Protein AF-0000000087671894 (afdb_homodimer)

Solvent-accessible surface area (backbone atoms only — not comparable to full-atom values): 13373 Å² total; per-residue (Å²): 136,82,75,73,74,71,70,72,69,71,70,68,69,69,67,66,68,70,40,66,20,71,37,68,53,55,49,56,81,51,83,63,72,49,58,41,72,70,23,47,75,40,65,68,26,35,51,49,35,19,66,73,65,42,44,40,80,43,76,37,67,32,88,88,48,71,60,33,70,41,60,44,65,32,40,66,52,55,86,77,34,42,80,74,34,43,63,40,73,40,77,40,81,97,43,84,99,26,68,44,38,24,50,19,41,88,86,68,49,49,84,117,138,87,74,76,82,77,72,74,73,74,74,72,71,71,70,71,69,72,45,70,20,77,32,74,58,58,58,35,68,51,84,64,76,41,61,39,72,71,23,47,74,40,63,68,26,35,51,47,35,18,68,73,65,42,42,40,78,44,76,39,66,31,87,90,46,70,60,32,70,43,58,46,64,31,41,65,53,55,87,76,35,41,79,74,33,44,66,40,73,38,77,41,84,96,42,84,97,26,69,44,37,22,49,19,41,90,86,69,47,49,85,114

Sequence (224 aa):
MNTMKREAGSILSKVVSTACFNTAVILSISGVFTSAALAAETCEGLQSAVKANGKYVYHYKDPKRPNFDLYKEYVKFENQCNTGNQLTPKLVPGLENCYMPTCVDGEGRDQSMNTMKREAGSILSKVVSTACFNTAVILSISGVFTSAALAAETCEGLQSAVKANGKYVYHYKDPKRPNFDLYKEYVKFENQCNTGNQLTPKLVPGLENCYMPTCVDGEGRDQS

pLDDT: mean 73.38, std 29.91, range [24.06, 98.5]

Secondary structure (DSSP, 8-state):
------------------------------S-S-HHHHHTTSHHHHHHHHHHHSEEEEEEE-SSSTT-EEEEEEESSGGGSPTT-EEEEEEPTTSTT-EEEEEE-TTS----/------------------------------S-S-HHHHHTTSHHHHHHHHHHHSEEEEEEE-SS-TT-EEEEEEES-GGGSPTT-EEEEEEPTTSTT-EEEEEE-TTS----

Structure (mmCIF, N/CA/C/O backbone):
data_AF-0000000087671894-model_v1
#
loop_
_entity.id
_entity.type
_entity.pdbx_description
1 polymer 'Uncharacterized protein'
#
loop_
_atom_site.group_PDB
_atom_site.id
_atom_site.type_symbol
_atom_site.label_atom_id
_atom_site.label_alt_id
_atom_site.label_comp_id
_atom_site.label_asym_id
_atom_site.label_entity_id
_atom_site.label_seq_id
_atom_site.pdbx_PDB_ins_code
_atom_site.Cartn_x
_atom_site.Cartn_y
_atom_site.Cartn_z
_atom_site.occupancy
_atom_site.B_iso_or_equiv
_atom_site.auth_seq_id
_atom_site.auth_comp_id
_atom_site.auth_asym_id
_atom_site.auth_atom_id
_atom_site.pdbx_PDB_model_num
ATOM 1 N N . MET A 1 1 ? -72.75 -35.844 -27.078 1 27.27 1 MET A N 1
ATOM 2 C CA . MET A 1 1 ? -72.75 -34.375 -26.953 1 27.27 1 MET A CA 1
ATOM 3 C C . MET A 1 1 ? -72.062 -33.938 -25.672 1 27.27 1 MET A C 1
ATOM 5 O O . MET A 1 1 ? -72.688 -33.781 -24.625 1 27.27 1 MET A O 1
ATOM 9 N N . ASN A 1 2 ? -70.875 -34.594 -25.391 1 29.36 2 ASN A N 1
ATOM 10 C CA . ASN A 1 2 ? -70 -34.531 -24.266 1 29.36 2 ASN A CA 1
ATOM 11 C C . ASN A 1 2 ? -69.438 -33.125 -24.078 1 29.36 2 ASN A C 1
ATOM 13 O O . ASN A 1 2 ? -68.75 -32.594 -24.969 1 29.36 2 ASN A O 1
ATOM 17 N N . THR A 1 3 ? -70.312 -32.25 -23.422 1 28.44 3 THR A N 1
ATOM 18 C CA . THR A 1 3 ? -70.062 -30.875 -23 1 28.44 3 THR A CA 1
ATOM 19 C C . THR A 1 3 ? -68.75 -30.734 -22.266 1 28.44 3 THR A C 1
ATOM 21 O O . THR A 1 3 ? -68.438 -31.5 -21.344 1 28.44 3 THR A O 1
ATOM 24 N N . MET A 1 4 ? -67.812 -30.344 -23.031 1 29.91 4 MET A N 1
ATOM 25 C CA . MET A 1 4 ? -66.438 -29.938 -22.766 1 29.91 4 MET A CA 1
ATOM 26 C C . MET A 1 4 ? -66.375 -28.875 -21.656 1 29.91 4 MET A C 1
ATOM 28 O O . MET A 1 4 ? -66.938 -27.781 -21.828 1 29.91 4 MET A O 1
ATOM 32 N N . LYS A 1 5 ? -66.688 -29.375 -20.406 1 29.59 5 LYS A N 1
ATOM 33 C CA . LYS A 1 5 ? -66.5 -28.5 -19.266 1 29.59 5 LYS A CA 1
ATOM 34 C C . LYS A 1 5 ? -65.25 -27.703 -19.391 1 29.59 5 LYS A C 1
ATOM 36 O O . LYS A 1 5 ? -64.125 -28.266 -19.5 1 29.59 5 LYS A O 1
ATOM 41 N N . ARG A 1 6 ? -65.375 -26.594 -20.062 1 27.77 6 ARG A N 1
ATOM 42 C CA . ARG A 1 6 ? -64.375 -25.562 -20.156 1 27.77 6 ARG A CA 1
ATOM 43 C C . ARG A 1 6 ? -63.875 -25.156 -18.766 1 27.77 6 ARG A C 1
ATOM 45 O O . ARG A 1 6 ? -64.688 -24.656 -17.953 1 27.77 6 ARG A O 1
ATOM 52 N N . GLU A 1 7 ? -63.312 -26.188 -18.078 1 27.8 7 GLU A N 1
ATOM 53 C CA . GLU A 1 7 ? -62.719 -25.766 -16.812 1 27.8 7 GLU A CA 1
ATOM 54 C C . GLU A 1 7 ? -61.938 -24.453 -16.984 1 27.8 7 GLU A C 1
ATOM 56 O O . GLU A 1 7 ? -61.125 -24.328 -17.906 1 27.8 7 GLU A O 1
ATOM 61 N N . ALA A 1 8 ? -62.812 -23.375 -16.875 1 32.25 8 ALA A N 1
ATOM 62 C CA . ALA A 1 8 ? -62.25 -22.031 -16.734 1 32.25 8 ALA A CA 1
ATOM 63 C C . ALA A 1 8 ? -61.062 -22.031 -15.797 1 32.25 8 ALA A C 1
ATOM 65 O O . ALA A 1 8 ? -61.156 -22.422 -14.633 1 32.25 8 ALA A O 1
ATOM 66 N N . GLY A 1 9 ? -60 -22.703 -16.281 1 26.61 9 GLY A N 1
ATOM 67 C CA . GLY A 1 9 ? -58.75 -22.594 -15.531 1 26.61 9 GLY A CA 1
ATOM 68 C C . GLY A 1 9 ? -58.469 -21.172 -15.055 1 26.61 9 GLY A C 1
ATOM 69 O O . GLY A 1 9 ? -58.438 -20.234 -15.852 1 26.61 9 GLY A O 1
ATOM 70 N N . SER A 1 10 ? -59.406 -20.734 -14.008 1 30.06 10 SER A N 1
ATOM 71 C CA . SER A 1 10 ? -59.062 -19.469 -13.336 1 30.06 10 SER A CA 1
ATOM 72 C C . SER A 1 10 ? -57.562 -19.281 -13.219 1 30.06 10 SER A C 1
ATOM 74 O O . SER A 1 10 ? -56.844 -20.188 -12.766 1 30.06 10 SER A O 1
ATOM 76 N N . ILE A 1 11 ? -57.125 -18.641 -14.297 1 31.98 11 ILE A N 1
ATOM 77 C CA . ILE A 1 11 ? -55.781 -18.109 -14.305 1 31.98 11 ILE A CA 1
ATOM 78 C C . ILE A 1 11 ? -55.531 -17.328 -13.023 1 31.98 11 ILE A C 1
ATOM 80 O O . ILE A 1 11 ? -56.188 -16.328 -12.75 1 31.98 11 ILE A O 1
ATOM 84 N N . LEU A 1 12 ? -55.781 -18.031 -11.914 1 31.98 12 LEU A N 1
ATOM 85 C CA . LEU A 1 12 ? -55.312 -17.312 -10.734 1 31.98 12 LEU A CA 1
ATOM 86 C C . LEU A 1 12 ? -54.031 -16.531 -11.031 1 31.98 12 LEU A C 1
ATOM 88 O O . LEU A 1 12 ? -53.031 -17.125 -11.477 1 31.98 12 LEU A O 1
ATOM 92 N N . SER A 1 13 ? -54.406 -15.414 -11.625 1 30.73 13 SER A N 1
ATOM 93 C CA . SER A 1 13 ? -53.312 -14.445 -11.68 1 30.73 13 SER A CA 1
ATOM 94 C C . SER A 1 13 ? -52.625 -14.336 -10.336 1 30.73 13 SER A C 1
ATOM 96 O O . SER A 1 13 ? -53.219 -13.883 -9.352 1 30.73 13 SER A O 1
ATOM 98 N N . LYS A 1 14 ? -52 -15.469 -9.922 1 31.17 14 LYS A N 1
ATOM 99 C CA . LYS A 1 14 ? -51.094 -15.227 -8.805 1 31.17 14 LYS A CA 1
ATOM 100 C C . LYS A 1 14 ? -50.438 -13.852 -8.906 1 31.17 14 LYS A C 1
ATOM 102 O O . LYS A 1 14 ? -49.656 -13.602 -9.82 1 31.17 14 LYS A O 1
ATOM 107 N N . VAL A 1 15 ? -51.312 -12.859 -8.844 1 31 15 VAL A N 1
ATOM 108 C CA . VAL A 1 15 ? -50.625 -11.594 -8.641 1 31 15 VAL A CA 1
ATOM 109 C C . VAL A 1 15 ? -49.469 -11.797 -7.656 1 31 15 VAL A C 1
ATOM 111 O O . VAL A 1 15 ? -49.688 -12.195 -6.508 1 31 15 VAL A O 1
ATOM 114 N N . VAL A 1 16 ? -48.531 -12.531 -8.133 1 30.25 16 VAL A N 1
ATOM 115 C CA . VAL A 1 16 ? -47.344 -12.445 -7.297 1 30.25 16 VAL A CA 1
ATOM 116 C C . VAL A 1 16 ? -47.094 -10.984 -6.918 1 30.25 16 VAL A C 1
ATOM 118 O O . VAL A 1 16 ? -46.906 -10.133 -7.789 1 30.25 16 VAL A O 1
ATOM 121 N N . SER A 1 17 ? -48.062 -10.438 -6.156 1 30.73 17 SER A N 1
ATOM 122 C CA . SER A 1 17 ? -47.625 -9.219 -5.488 1 30.73 17 SER A CA 1
ATOM 123 C C . SER A 1 17 ? -46.094 -9.219 -5.27 1 30.73 17 SER A C 1
ATOM 125 O O . SER A 1 17 ? -45.562 -10.141 -4.656 1 30.73 17 SER A O 1
ATOM 127 N N . THR A 1 18 ? -45.656 -8.781 -6.355 1 30.12 18 THR A N 1
ATOM 128 C CA . THR A 1 18 ? -44.25 -8.43 -6.129 1 30.12 18 THR A CA 1
ATOM 129 C C . THR A 1 18 ? -44.094 -7.574 -4.879 1 30.12 18 THR A C 1
ATOM 131 O O . THR A 1 18 ? -44.531 -6.418 -4.855 1 30.12 18 THR A O 1
ATOM 134 N N . ALA A 1 19 ? -44.594 -8.07 -3.762 1 27.06 19 ALA A N 1
ATOM 135 C CA . ALA A 1 19 ? -44.062 -7.395 -2.574 1 27.06 19 ALA A CA 1
ATOM 136 C C . ALA A 1 19 ? -42.75 -6.688 -2.875 1 27.06 19 ALA A C 1
ATOM 138 O O . ALA A 1 19 ? -41.781 -7.32 -3.32 1 27.06 19 ALA A O 1
ATOM 139 N N . CYS A 1 20 ? -43 -5.574 -3.371 1 27.67 20 CYS A N 1
ATOM 140 C CA . CYS A 1 20 ? -41.844 -4.66 -3.293 1 27.67 20 CYS A CA 1
ATOM 141 C C . CYS A 1 20 ? -41.188 -4.738 -1.926 1 27.67 20 CYS A C 1
ATOM 143 O O . CYS A 1 20 ? -41.719 -4.234 -0.937 1 27.67 20 CYS A O 1
ATOM 145 N N . PHE A 1 21 ? -40.875 -5.824 -1.351 1 27.17 21 PHE A N 1
ATOM 146 C CA . PHE A 1 21 ? -39.875 -5.66 -0.313 1 27.17 21 PHE A CA 1
ATOM 147 C C . PHE A 1 21 ? -38.906 -4.531 -0.668 1 27.17 21 PHE A C 1
ATOM 149 O O . PHE A 1 21 ? -38.188 -4.609 -1.674 1 27.17 21 PHE A O 1
ATOM 156 N N . ASN A 1 22 ? -39.469 -3.373 -0.638 1 28.5 22 ASN A N 1
ATOM 157 C CA . ASN A 1 22 ? -38.562 -2.27 -0.362 1 28.5 22 ASN A CA 1
ATOM 158 C C . ASN A 1 22 ? -37.406 -2.715 0.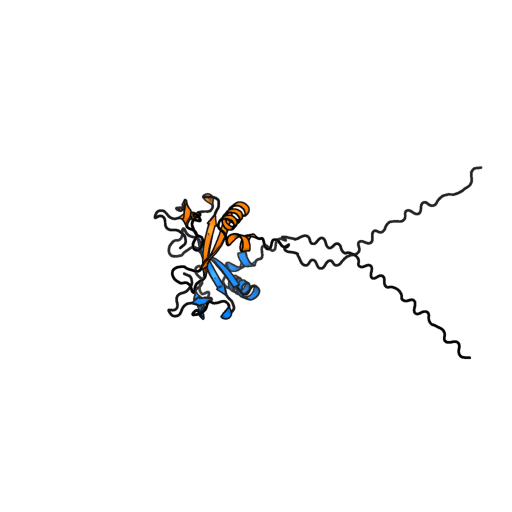517 1 28.5 22 ASN A C 1
ATOM 160 O O . ASN A 1 22 ? -37.5 -2.762 1.742 1 28.5 22 ASN A O 1
ATOM 164 N N . THR A 1 23 ? -36.906 -3.748 0.262 1 25.12 23 THR A N 1
ATOM 165 C CA . THR A 1 23 ? -35.625 -3.998 0.938 1 25.12 23 THR A CA 1
ATOM 166 C C . THR A 1 23 ? -34.719 -2.764 0.882 1 25.12 23 THR A C 1
ATOM 168 O O . THR A 1 23 ? -34.375 -2.293 -0.203 1 25.12 23 THR A O 1
ATOM 171 N N . ALA A 1 24 ? -35.156 -1.75 1.612 1 24.31 24 ALA A N 1
ATOM 172 C CA . ALA A 1 24 ? -34.156 -0.777 2.074 1 24.31 24 ALA A CA 1
ATOM 173 C C . ALA A 1 24 ? -32.75 -1.354 2.012 1 24.31 24 ALA A C 1
ATOM 175 O O . ALA A 1 24 ? -32.469 -2.375 2.643 1 24.31 24 ALA A O 1
ATOM 176 N N . VAL A 1 25 ? -32.25 -1.244 0.87 1 26.47 25 VAL A N 1
ATOM 177 C CA . VAL A 1 25 ? -30.844 -1.552 0.748 1 26.47 25 VAL A CA 1
ATOM 178 C C . VAL A 1 25 ? -30.047 -0.751 1.78 1 26.47 25 VAL A C 1
ATOM 180 O O . VAL A 1 25 ? -29.906 0.468 1.654 1 26.47 25 VAL A O 1
ATOM 183 N N . ILE A 1 26 ? -30.5 -0.54 2.967 1 25.58 26 ILE A N 1
ATOM 184 C CA . ILE A 1 26 ? -29.469 -0.163 3.926 1 25.58 26 ILE A CA 1
ATOM 185 C C . ILE A 1 26 ? -28.109 -0.709 3.473 1 25.58 26 ILE A C 1
ATOM 187 O O . ILE A 1 26 ? -27.953 -1.918 3.283 1 25.58 26 ILE A O 1
ATOM 191 N N . LEU A 1 27 ? -27.406 0.142 2.703 1 28.59 27 LEU A N 1
ATOM 192 C CA . LEU A 1 27 ? -25.938 0.068 2.713 1 28.59 27 LEU A CA 1
ATOM 193 C C . LEU A 1 27 ? -25.422 -0.184 4.125 1 28.59 27 LEU A C 1
ATOM 195 O O . LEU A 1 27 ? -25.391 0.728 4.953 1 28.59 27 LEU A O 1
ATOM 199 N N . SER A 1 28 ? -25.906 -0.887 4.898 1 28.69 28 SER A N 1
ATOM 200 C CA . SER A 1 28 ? -25.25 -1.496 6.051 1 28.69 28 SER A CA 1
ATOM 201 C C . SER A 1 28 ? -23.75 -1.634 5.816 1 28.69 28 SER A C 1
ATOM 203 O O . SER A 1 28 ? -23.312 -2.43 4.98 1 28.69 28 SER A O 1
ATOM 205 N N . ILE A 1 29 ? -22.938 -0.538 5.758 1 31.45 29 ILE A N 1
ATOM 206 C CA . ILE A 1 29 ? -21.688 -0.394 6.496 1 31.45 29 ILE A CA 1
ATOM 207 C C . ILE A 1 29 ? -21.688 -1.337 7.695 1 31.45 29 ILE A C 1
ATOM 209 O O . ILE A 1 29 ? -22.109 -0.96 8.789 1 31.45 29 ILE A O 1
ATOM 213 N N . SER A 1 30 ? -22.453 -2.088 7.914 1 32.31 30 SER A N 1
ATOM 214 C CA . SER A 1 30 ? -22.5 -3.053 9.008 1 32.31 30 SER A CA 1
ATOM 215 C C . SER A 1 30 ? -21.094 -3.324 9.547 1 32.31 30 SER A C 1
ATOM 217 O O . SER A 1 30 ? -20.094 -3.094 8.859 1 32.31 30 SER A O 1
ATOM 219 N N . GLY A 1 31 ? -20.812 -3.453 10.734 1 33.72 31 GLY A N 1
ATOM 220 C CA . GLY A 1 31 ? -19.734 -3.816 11.641 1 33.72 31 GLY A CA 1
ATOM 221 C C . GLY A 1 31 ? -18.656 -4.652 10.977 1 33.72 31 GLY A C 1
ATOM 222 O O . GLY A 1 31 ? -17.766 -5.188 11.656 1 33.72 31 GLY A O 1
ATOM 223 N N . VAL A 1 32 ? -19.031 -5.348 9.891 1 33.88 32 VAL A N 1
ATOM 224 C CA . VAL A 1 32 ? -17.922 -6.23 9.516 1 33.88 32 VAL A CA 1
ATOM 225 C C . VAL A 1 32 ? -16.766 -5.402 8.977 1 33.88 32 VAL A C 1
ATOM 227 O O . VAL A 1 32 ? -16.656 -5.195 7.766 1 33.88 32 VAL A O 1
ATOM 230 N N . PHE A 1 33 ? -16.672 -4.039 9.031 1 42.09 33 PHE A N 1
ATOM 231 C CA . PHE A 1 33 ? -15.273 -3.65 9.086 1 42.09 33 PHE A CA 1
ATOM 232 C C . PHE A 1 33 ? -14.375 -4.879 9.172 1 42.09 33 PHE A C 1
ATOM 234 O O . PHE A 1 33 ? -14.312 -5.539 10.211 1 42.09 33 PHE A O 1
ATOM 241 N N . THR A 1 34 ? -14.594 -5.707 8.148 1 42.66 34 THR A N 1
ATOM 242 C CA . THR A 1 34 ? -14.125 -7.078 7.973 1 42.66 34 THR A CA 1
ATOM 243 C C . THR A 1 34 ? -12.867 -7.332 8.797 1 42.66 34 THR A C 1
ATOM 245 O O . THR A 1 34 ? -11.992 -6.469 8.883 1 42.66 34 THR A O 1
ATOM 248 N N . SER A 1 35 ? -12.945 -8.258 9.672 1 45 35 SER A N 1
ATOM 249 C CA . SER A 1 35 ? -12.016 -9.188 10.312 1 45 35 SER A CA 1
ATOM 250 C C . SER A 1 35 ? -10.727 -9.312 9.508 1 45 35 SER A C 1
ATOM 252 O O . SER A 1 35 ? -9.727 -9.828 10.016 1 45 35 SER A O 1
ATOM 254 N N . ALA A 1 36 ? -11.023 -8.93 8.281 1 48.03 36 ALA A N 1
ATOM 255 C CA . ALA A 1 36 ? -9.836 -9.203 7.469 1 48.03 36 ALA A CA 1
ATOM 256 C C . ALA A 1 36 ? -8.688 -8.273 7.859 1 48.03 36 ALA A C 1
ATOM 258 O O . ALA A 1 36 ? -7.535 -8.711 7.941 1 48.03 36 ALA A O 1
ATOM 259 N N . ALA A 1 37 ? -9.117 -6.832 7.914 1 54.09 37 ALA A N 1
ATOM 260 C CA . ALA A 1 37 ? -8 -5.965 8.266 1 54.09 37 ALA A CA 1
ATOM 261 C C . ALA A 1 37 ? -7.379 -6.375 9.594 1 54.09 37 ALA A C 1
ATOM 263 O O . ALA A 1 37 ? -6.152 -6.441 9.719 1 54.09 37 ALA A O 1
ATOM 264 N N . LEU A 1 38 ? -8.391 -6.602 10.547 1 55.66 38 LEU A N 1
ATOM 265 C CA . LEU A 1 38 ? -7.883 -7.07 11.836 1 55.66 38 LEU A CA 1
ATOM 266 C C . LEU A 1 38 ? -7.297 -8.469 11.711 1 55.66 38 LEU A C 1
ATOM 268 O O . LEU A 1 38 ? -6.355 -8.82 12.43 1 55.66 38 LEU A O 1
ATOM 272 N N . ALA A 1 39 ? -7.754 -9.094 10.688 1 60.91 39 ALA A N 1
ATOM 273 C CA . ALA A 1 39 ? -7.391 -10.508 10.586 1 60.91 39 ALA A CA 1
ATOM 274 C C . ALA A 1 39 ? -6.02 -10.672 9.938 1 60.91 39 ALA A C 1
ATOM 276 O O . ALA A 1 39 ? -5.293 -11.625 10.25 1 60.91 39 ALA A O 1
ATOM 277 N N . ALA A 1 40 ? -5.57 -9.523 9.289 1 79.12 40 ALA A N 1
ATOM 278 C CA . ALA A 1 40 ? -4.305 -9.781 8.609 1 79.12 40 ALA A CA 1
ATOM 279 C C . ALA A 1 40 ? -3.119 -9.445 9.508 1 79.12 40 ALA A C 1
ATOM 281 O O . ALA A 1 40 ? -2.018 -9.18 9.023 1 79.12 40 ALA A O 1
ATOM 282 N N . GLU A 1 41 ? -3.5 -9.469 10.867 1 87.25 41 GLU A N 1
ATOM 283 C CA . GLU A 1 41 ? -2.432 -9.195 11.82 1 87.25 41 GLU A CA 1
ATOM 284 C C . GLU A 1 41 ? -1.702 -10.477 12.211 1 87.25 41 GLU A C 1
ATOM 286 O O . GLU A 1 41 ? -0.626 -10.43 12.812 1 87.25 41 GLU A O 1
ATOM 291 N N . THR A 1 42 ? -2.246 -11.594 11.844 1 93.56 42 THR A N 1
ATOM 292 C CA . THR A 1 42 ? -1.646 -12.906 12.039 1 93.56 42 THR A CA 1
ATOM 293 C C . THR A 1 42 ? -1.388 -13.586 10.695 1 93.56 42 THR A C 1
ATOM 295 O O . THR A 1 42 ? -1.95 -13.188 9.672 1 93.56 42 THR A O 1
ATOM 298 N N . CYS A 1 43 ? -0.518 -14.617 10.852 1 96.38 43 CYS A N 1
ATOM 299 C CA . CYS A 1 43 ? -0.244 -15.359 9.625 1 96.38 43 CYS A CA 1
ATOM 300 C C . CYS A 1 43 ? -1.522 -15.969 9.055 1 96.38 43 CYS A C 1
ATOM 302 O O . CYS A 1 43 ? -1.811 -15.812 7.871 1 96.38 43 CYS A O 1
ATOM 304 N N . GLU A 1 44 ? -2.346 -16.594 9.945 1 94.75 44 GLU A N 1
ATOM 305 C CA . GLU A 1 44 ? -3.592 -17.219 9.516 1 94.75 44 GLU A CA 1
ATOM 306 C C . GLU A 1 44 ? -4.57 -16.188 8.961 1 94.75 44 GLU A C 1
ATOM 308 O O . GLU A 1 44 ? -5.25 -16.438 7.961 1 94.75 44 GLU A O 1
ATOM 313 N N . GLY A 1 45 ? -4.613 -15.086 9.562 1 94.25 45 GLY A N 1
ATOM 314 C CA . GLY A 1 45 ? -5.477 -14.023 9.086 1 94.25 45 GLY A CA 1
ATOM 315 C C . GLY A 1 45 ? -5.098 -13.516 7.703 1 94.25 45 GLY A C 1
ATOM 316 O O . GLY A 1 45 ? -5.961 -13.328 6.844 1 94.25 45 GLY A O 1
ATOM 317 N N . LEU A 1 46 ? -3.77 -13.336 7.578 1 95.62 46 LEU A N 1
ATOM 318 C CA . LEU A 1 46 ? -3.27 -12.875 6.289 1 95.62 46 LEU A CA 1
ATOM 319 C C . LEU A 1 46 ? -3.529 -13.906 5.199 1 95.62 46 LEU A C 1
ATOM 321 O O . LEU A 1 46 ? -3.992 -13.562 4.109 1 95.62 46 LEU A O 1
ATOM 325 N N . GLN A 1 47 ? -3.365 -15.148 5.484 1 96.19 47 GLN A N 1
ATOM 326 C CA . GLN A 1 47 ? -3.652 -16.234 4.551 1 96.19 47 GLN A CA 1
ATOM 327 C C . GLN A 1 47 ? -5.129 -16.25 4.168 1 96.19 47 GLN A C 1
ATOM 329 O O . GLN A 1 47 ? -5.469 -16.375 2.988 1 96.19 47 GLN A O 1
ATOM 334 N N . SER A 1 48 ? -5.938 -16.031 5.145 1 93.88 48 SER A N 1
ATOM 335 C CA . SER A 1 48 ? -7.379 -16.062 4.918 1 93.88 48 SER A CA 1
ATOM 336 C C . SER A 1 48 ? -7.82 -14.883 4.047 1 93.88 48 SER A C 1
ATOM 338 O O . SER A 1 48 ? -8.648 -15.047 3.148 1 93.88 48 SER A O 1
ATOM 340 N N . ALA A 1 49 ? -7.207 -13.781 4.336 1 92.31 49 ALA A N 1
ATOM 341 C CA . ALA A 1 49 ? -7.543 -12.586 3.562 1 92.31 49 ALA A CA 1
ATOM 342 C C . ALA A 1 49 ? -7.152 -12.758 2.098 1 92.31 49 ALA A C 1
ATOM 344 O O . ALA A 1 49 ? -7.934 -12.43 1.2 1 92.31 49 ALA A O 1
ATOM 345 N N . VAL A 1 50 ? -5.973 -13.281 1.848 1 94.5 50 VAL A N 1
ATOM 346 C CA . VAL A 1 50 ? -5.496 -13.453 0.479 1 94.5 50 VAL A CA 1
ATOM 347 C C . VAL A 1 50 ? -6.324 -14.523 -0.227 1 94.5 50 VAL A C 1
ATOM 349 O O . VAL A 1 50 ? -6.699 -14.359 -1.39 1 94.5 50 VAL A O 1
ATOM 352 N N . LYS A 1 51 ? -6.645 -15.531 0.554 1 94.06 51 LYS A N 1
ATOM 353 C CA . LYS A 1 51 ? -7.461 -16.594 -0.023 1 94.06 51 LYS A CA 1
ATOM 354 C C . LYS A 1 51 ? -8.852 -16.078 -0.378 1 94.06 51 LYS A C 1
ATOM 356 O O . LYS A 1 51 ? -9.383 -16.406 -1.443 1 94.06 51 LYS A O 1
ATOM 361 N N . ALA A 1 52 ? -9.375 -15.32 0.388 1 89.38 52 ALA A N 1
ATOM 362 C CA . ALA A 1 52 ? -10.758 -14.875 0.23 1 89.38 52 ALA A CA 1
ATOM 363 C C . ALA A 1 52 ? -10.867 -13.789 -0.838 1 89.38 52 ALA A C 1
ATOM 365 O O . ALA A 1 52 ? -11.82 -13.766 -1.619 1 89.38 52 ALA A O 1
ATOM 366 N N . ASN A 1 53 ? -9.891 -12.852 -0.902 1 89.44 53 ASN A N 1
ATOM 367 C CA . ASN A 1 53 ? -10 -11.656 -1.733 1 89.44 53 ASN A CA 1
ATOM 368 C C . ASN A 1 53 ? -9.133 -11.758 -2.984 1 89.44 53 ASN A C 1
ATOM 370 O O . ASN A 1 53 ? -9.25 -10.945 -3.898 1 89.44 53 ASN A O 1
ATOM 374 N N . GLY A 1 54 ? -8.281 -12.812 -2.984 1 92.81 54 GLY A N 1
ATOM 375 C CA . GLY A 1 54 ? -7.344 -12.969 -4.09 1 92.81 54 GLY A CA 1
ATOM 376 C C . GLY A 1 54 ? -6.07 -12.164 -3.912 1 92.81 54 GLY A C 1
ATOM 377 O O . GLY A 1 54 ? -5.016 -12.547 -4.422 1 92.81 54 GLY A O 1
ATOM 378 N N . LYS A 1 55 ? -6.234 -11.07 -3.23 1 94.31 55 LYS A N 1
ATOM 379 C CA . LYS A 1 55 ? -5.109 -10.18 -2.955 1 94.31 55 LYS A CA 1
ATOM 380 C C . LYS A 1 55 ? -5.324 -9.406 -1.658 1 94.31 55 LYS A C 1
ATOM 382 O O . LYS A 1 55 ? -6.465 -9.195 -1.238 1 94.31 55 LYS A O 1
ATOM 387 N N . TYR A 1 56 ? -4.188 -9.023 -1.071 1 94.44 56 TYR A N 1
ATOM 388 C CA . TYR A 1 56 ? -4.254 -8.203 0.135 1 94.44 56 TYR A CA 1
ATOM 389 C C . TYR A 1 56 ? -3.055 -7.266 0.224 1 94.44 56 TYR A C 1
ATOM 391 O O . TYR A 1 56 ? -1.913 -7.684 0.013 1 94.44 56 TYR A O 1
ATOM 399 N N . VAL A 1 57 ? -3.346 -5.953 0.511 1 93.81 57 VAL A N 1
ATOM 400 C CA . VAL A 1 57 ? -2.289 -4.98 0.769 1 93.81 57 VAL A CA 1
ATOM 401 C C . VAL A 1 57 ? -1.975 -4.945 2.264 1 93.81 57 VAL A C 1
ATOM 403 O O . VAL A 1 57 ? -2.73 -4.367 3.049 1 93.81 57 VAL A O 1
ATOM 406 N N . TYR A 1 58 ? -0.823 -5.473 2.582 1 94.75 58 TYR A N 1
ATOM 407 C CA . TYR A 1 58 ? -0.398 -5.672 3.963 1 94.75 58 TYR A CA 1
ATOM 408 C C . TYR A 1 58 ? 0.355 -4.453 4.48 1 94.75 58 TYR A C 1
ATOM 410 O O . TYR A 1 58 ? 1.297 -3.979 3.842 1 94.75 58 TYR A O 1
ATOM 418 N N . HIS A 1 59 ? -0.155 -3.893 5.602 1 92.69 59 HIS A N 1
ATOM 419 C CA . HIS A 1 59 ? 0.459 -2.746 6.266 1 92.69 59 HIS A CA 1
ATOM 420 C C . HIS A 1 59 ? 1.389 -3.191 7.387 1 92.69 59 HIS A C 1
ATOM 422 O O . HIS A 1 59 ? 1.014 -4.023 8.219 1 92.69 59 HIS A O 1
ATOM 428 N N . TYR A 1 60 ? 2.619 -2.691 7.359 1 92.56 60 TYR A N 1
ATOM 429 C CA . TYR A 1 60 ? 3.582 -3.094 8.383 1 92.56 60 TYR A CA 1
ATOM 430 C C . TYR A 1 60 ? 4.551 -1.959 8.688 1 92.56 60 TYR A C 1
ATOM 432 O O . TYR A 1 60 ? 4.695 -1.023 7.902 1 92.56 60 TYR A O 1
ATOM 440 N N . LYS A 1 61 ? 5.168 -2.137 9.867 1 92.94 61 LYS A N 1
ATOM 441 C CA . LYS A 1 61 ? 6.25 -1.22 10.203 1 92.94 61 LYS A CA 1
ATOM 442 C C . LYS A 1 61 ? 7.551 -1.625 9.508 1 92.94 61 LYS A C 1
ATOM 444 O O . LYS A 1 61 ? 7.918 -2.801 9.516 1 92.94 61 LYS A O 1
ATOM 449 N N . ASP A 1 62 ? 8.18 -0.561 8.914 1 94.12 62 ASP A N 1
ATOM 450 C CA . ASP A 1 62 ? 9.461 -0.849 8.281 1 94.12 62 ASP A CA 1
ATOM 451 C C . ASP A 1 62 ? 10.484 -1.331 9.305 1 94.12 62 ASP A C 1
ATOM 453 O O . ASP A 1 62 ? 10.836 -0.597 10.234 1 94.12 62 ASP A O 1
ATOM 457 N N . PRO A 1 63 ? 11.031 -2.566 9.07 1 91.56 63 PRO A N 1
ATOM 458 C CA . PRO A 1 63 ? 12.023 -3.043 10.039 1 91.56 63 PRO A CA 1
ATOM 459 C C . PRO A 1 63 ? 13.305 -2.215 10.023 1 91.56 63 PRO A C 1
ATOM 461 O O . PRO A 1 63 ? 14.008 -2.135 11.039 1 91.56 63 PRO A O 1
ATOM 464 N N . LYS A 1 64 ? 13.609 -1.618 8.914 1 92 64 LYS A N 1
ATOM 465 C CA . LYS A 1 64 ? 14.852 -0.854 8.781 1 92 64 LYS A CA 1
ATOM 466 C C . LYS A 1 64 ? 14.672 0.574 9.289 1 92 64 LYS A C 1
ATOM 468 O O . LYS A 1 64 ? 15.617 1.176 9.805 1 92 64 LYS A O 1
ATOM 473 N N . ARG A 1 65 ? 13.492 1.167 9.047 1 93.94 65 ARG A N 1
ATOM 474 C CA . ARG A 1 65 ? 13.102 2.504 9.484 1 93.94 65 ARG A CA 1
ATOM 475 C C . ARG A 1 65 ? 11.789 2.469 10.258 1 93.94 65 ARG A C 1
ATOM 477 O O . ARG A 1 65 ? 10.727 2.766 9.695 1 93.94 65 ARG A O 1
ATOM 484 N N . PRO A 1 66 ? 11.883 2.18 11.5 1 92.38 66 PRO A N 1
ATOM 485 C CA . PRO A 1 66 ? 10.672 1.863 12.273 1 92.38 66 PRO A CA 1
ATOM 486 C C . PRO A 1 66 ? 9.711 3.045 12.375 1 92.38 66 PRO A C 1
ATOM 488 O O . PRO A 1 66 ? 8.57 2.881 12.812 1 92.38 66 PRO A O 1
ATOM 491 N N . ASN A 1 67 ? 10.102 4.23 11.914 1 93.75 67 ASN A N 1
ATOM 492 C CA . ASN A 1 67 ? 9.219 5.387 11.969 1 93.75 67 ASN A CA 1
ATOM 493 C C . ASN A 1 67 ? 8.359 5.492 10.711 1 93.75 67 ASN A C 1
ATOM 495 O O . ASN A 1 67 ? 7.617 6.465 10.539 1 93.75 67 ASN A O 1
ATOM 499 N N . PHE A 1 68 ? 8.477 4.406 9.852 1 96 68 PHE A N 1
ATOM 500 C CA . PHE A 1 68 ? 7.668 4.414 8.641 1 96 68 PHE A CA 1
ATOM 501 C C . PHE A 1 68 ? 6.746 3.203 8.602 1 96 68 PHE A C 1
ATOM 503 O O . PHE A 1 68 ? 7.145 2.1 8.984 1 96 68 PHE A O 1
ATOM 510 N N . ASP A 1 69 ? 5.559 3.49 8.125 1 91.94 69 ASP A N 1
ATOM 511 C CA . ASP A 1 69 ? 4.637 2.436 7.719 1 91.94 69 ASP A CA 1
ATOM 512 C C . ASP A 1 69 ? 4.742 2.162 6.219 1 91.94 69 ASP A C 1
ATOM 514 O O . ASP A 1 69 ? 4.734 3.094 5.41 1 91.94 69 ASP A O 1
ATOM 518 N N . LEU A 1 70 ? 4.883 0.911 5.918 1 95 70 LEU A N 1
ATOM 519 C CA . LEU A 1 70 ? 4.953 0.501 4.52 1 95 70 LEU A CA 1
ATOM 520 C C . LEU A 1 70 ? 3.807 -0.441 4.172 1 95 70 LEU A C 1
ATOM 522 O O . LEU A 1 70 ? 3.049 -0.854 5.051 1 95 70 LEU A O 1
ATOM 526 N N . TYR A 1 71 ? 3.738 -0.638 2.846 1 93.88 71 TYR A N 1
ATOM 527 C CA . TYR A 1 71 ? 2.699 -1.522 2.33 1 93.88 71 TYR A CA 1
ATOM 528 C C . TYR A 1 71 ? 3.287 -2.559 1.378 1 93.88 71 TYR A C 1
ATOM 530 O O . TYR A 1 71 ? 4.191 -2.252 0.599 1 93.88 71 TYR A O 1
ATOM 538 N N . LYS A 1 72 ? 2.795 -3.736 1.552 1 96.06 72 LYS A N 1
ATOM 539 C CA . LYS A 1 72 ? 3.203 -4.836 0.684 1 96.06 72 LYS A CA 1
ATOM 540 C C . LYS A 1 72 ? 1.998 -5.652 0.221 1 96.06 72 LYS A C 1
ATOM 542 O O . LYS A 1 72 ? 1.107 -5.957 1.017 1 96.06 72 LYS A O 1
ATOM 547 N N . GLU A 1 73 ? 2.061 -5.984 -1.058 1 95.31 73 GLU A N 1
ATOM 548 C CA . GLU A 1 73 ? 0.929 -6.723 -1.612 1 95.31 73 GLU A CA 1
ATOM 549 C C . GLU A 1 73 ? 1.221 -8.219 -1.675 1 95.31 73 GLU A C 1
ATOM 551 O O . GLU A 1 73 ? 2.301 -8.625 -2.107 1 95.31 73 GLU A O 1
ATOM 556 N N . TYR A 1 74 ? 0.313 -8.938 -1.216 1 97.12 74 TYR A N 1
ATOM 557 C CA . TYR A 1 74 ? 0.316 -10.383 -1.377 1 97.12 74 TYR A CA 1
ATOM 558 C C . TYR A 1 74 ? -0.836 -10.836 -2.266 1 97.12 74 TYR A C 1
ATOM 560 O O . TYR A 1 74 ? -1.945 -10.305 -2.174 1 97.12 74 TYR A O 1
ATOM 568 N N . VAL A 1 75 ? -0.537 -11.797 -3.131 1 97.31 75 VAL A N 1
ATOM 569 C CA . VAL A 1 75 ? -1.528 -12.164 -4.133 1 97.31 75 VAL A CA 1
ATOM 570 C C . VAL A 1 75 ? -1.654 -13.688 -4.195 1 97.31 75 VAL A C 1
ATOM 572 O O . VAL A 1 75 ? -0.715 -14.406 -3.854 1 97.31 75 VAL A O 1
ATOM 575 N N . LYS A 1 76 ? -2.738 -14.133 -4.625 1 96.94 76 LYS A N 1
ATOM 576 C CA . LYS A 1 76 ? -3.068 -15.555 -4.629 1 96.94 76 LYS A CA 1
ATOM 577 C C . LYS A 1 76 ? -2.576 -16.234 -5.906 1 96.94 76 LYS A C 1
ATOM 579 O O . LYS A 1 76 ? -2.111 -17.375 -5.875 1 96.94 76 LYS A O 1
ATOM 584 N N . PHE A 1 77 ? -2.58 -15.453 -7.074 1 96.62 77 PHE A N 1
ATOM 585 C CA . PHE A 1 77 ? -2.311 -16.094 -8.352 1 96.62 77 PHE A CA 1
ATOM 586 C C . PHE A 1 77 ? -1.187 -15.391 -9.094 1 96.62 77 PHE A C 1
ATOM 588 O O . PHE A 1 77 ? -1.039 -14.172 -8.984 1 96.62 77 PHE A O 1
ATOM 595 N N . GLU A 1 78 ? -0.499 -16.156 -9.906 1 96.44 78 GLU A N 1
ATOM 596 C CA . GLU A 1 78 ? 0.645 -15.641 -10.648 1 96.44 78 GLU A CA 1
ATOM 597 C C . GLU A 1 78 ? 0.209 -14.594 -11.672 1 96.44 78 GLU A C 1
ATOM 599 O O . GLU A 1 78 ? 0.966 -13.672 -11.984 1 96.44 78 GLU A O 1
ATOM 604 N N . ASN A 1 79 ? -0.977 -14.719 -12.219 1 95.88 79 ASN A N 1
ATOM 605 C CA . ASN A 1 79 ? -1.428 -13.789 -13.25 1 95.88 79 ASN A CA 1
ATOM 606 C C . ASN A 1 79 ? -1.676 -12.398 -12.68 1 95.88 79 ASN A C 1
ATOM 608 O O . ASN A 1 79 ? -1.938 -11.453 -13.43 1 95.88 79 ASN A O 1
ATOM 612 N N . GLN A 1 80 ? -1.573 -12.297 -11.422 1 96.5 80 GLN A N 1
ATOM 613 C CA . GLN A 1 80 ? -1.693 -10.992 -10.781 1 96.5 80 GLN A CA 1
ATOM 614 C C . GLN A 1 80 ? -0.352 -10.266 -10.758 1 96.5 80 GLN A C 1
ATOM 616 O O . GLN A 1 80 ? -0.284 -9.086 -10.398 1 96.5 80 GLN A O 1
ATOM 621 N N . CYS A 1 81 ? 0.724 -10.969 -11.133 1 97.06 81 CYS A N 1
ATOM 622 C CA . CYS A 1 81 ? 2.035 -10.344 -11.242 1 97.06 81 CYS A CA 1
ATOM 623 C C . CYS A 1 81 ? 2.242 -9.75 -12.625 1 97.06 81 CYS A C 1
ATOM 625 O O . CYS A 1 81 ? 1.687 -10.242 -13.609 1 97.06 81 CYS A O 1
ATOM 627 N N . ASN A 1 82 ? 2.988 -8.656 -12.672 1 96.06 82 ASN A N 1
ATOM 628 C CA . ASN A 1 82 ? 3.357 -8.078 -13.961 1 96.06 82 ASN A CA 1
ATOM 629 C C . ASN A 1 82 ? 4.289 -9 -14.734 1 96.06 82 ASN A C 1
ATOM 631 O O . ASN A 1 82 ? 4.883 -9.914 -14.164 1 96.06 82 ASN A O 1
ATOM 635 N N . THR A 1 83 ? 4.359 -8.641 -16 1 94.69 83 THR A N 1
ATOM 636 C CA . THR A 1 83 ? 5.23 -9.43 -16.859 1 94.69 83 THR A CA 1
ATOM 637 C C . THR A 1 83 ? 6.66 -9.438 -16.328 1 94.69 83 THR A C 1
ATOM 639 O O . THR A 1 83 ? 7.18 -8.398 -15.914 1 94.69 83 THR A O 1
ATOM 642 N N . GLY A 1 84 ? 7.32 -10.562 -16.297 1 94.31 84 GLY A N 1
ATOM 643 C CA . GLY A 1 84 ? 8.688 -10.672 -15.828 1 94.31 84 GLY A CA 1
ATOM 644 C C . GLY A 1 84 ? 8.789 -11.023 -14.352 1 94.31 84 GLY A C 1
ATOM 645 O O . GLY A 1 84 ? 9.875 -11.344 -13.859 1 94.31 84 GLY A O 1
ATOM 646 N N . ASN A 1 85 ? 7.676 -10.93 -13.68 1 97.62 85 ASN A N 1
ATOM 647 C CA . ASN A 1 85 ? 7.648 -11.32 -12.273 1 97.62 85 ASN A CA 1
ATOM 648 C C . ASN A 1 85 ? 7.062 -12.711 -12.086 1 97.62 85 ASN A C 1
ATOM 650 O O . ASN A 1 85 ? 6.324 -13.203 -12.945 1 97.62 85 ASN A O 1
ATOM 654 N N . GLN A 1 86 ? 7.426 -13.344 -11.016 1 97.38 86 GLN A N 1
ATOM 655 C CA . GLN A 1 86 ? 6.895 -14.648 -10.656 1 97.38 86 GLN A CA 1
ATOM 656 C C . GLN A 1 86 ? 6.355 -14.648 -9.227 1 97.38 86 GLN A C 1
ATOM 658 O O . GLN A 1 86 ? 6.84 -13.906 -8.375 1 97.38 86 GLN A O 1
ATOM 663 N N . LEU A 1 87 ? 5.387 -15.453 -9.062 1 98.38 87 LEU A N 1
ATOM 664 C CA . LEU A 1 87 ? 4.809 -15.609 -7.734 1 98.38 87 LEU A CA 1
ATOM 665 C C . LEU A 1 87 ? 5.699 -16.469 -6.852 1 98.38 87 LEU A C 1
ATOM 667 O O . LEU A 1 87 ? 6.004 -17.625 -7.203 1 98.38 87 LEU A O 1
ATOM 671 N N . THR A 1 88 ? 6.227 -15.961 -5.766 1 98.38 88 THR A N 1
ATOM 672 C CA . THR A 1 88 ? 7.168 -16.641 -4.895 1 98.38 88 THR A CA 1
ATOM 673 C C . THR A 1 88 ? 6.816 -16.422 -3.426 1 98.38 88 THR A C 1
ATOM 675 O O . THR A 1 88 ? 6.488 -15.297 -3.029 1 98.38 88 THR A O 1
ATOM 678 N N . PRO A 1 89 ? 6.789 -17.469 -2.605 1 98.38 89 PRO A N 1
ATOM 679 C CA . PRO A 1 89 ? 6.613 -17.234 -1.17 1 98.38 89 PRO A CA 1
ATOM 680 C C . PRO A 1 89 ? 7.754 -16.422 -0.557 1 98.38 89 PRO A C 1
ATOM 682 O O . PRO A 1 89 ? 8.93 -16.734 -0.786 1 98.38 89 PRO A O 1
ATOM 685 N N . LYS A 1 90 ? 7.465 -15.383 0.107 1 98.25 90 LYS A N 1
ATOM 686 C CA . LYS A 1 90 ? 8.43 -14.586 0.847 1 98.25 90 LYS A CA 1
ATOM 687 C C . LYS A 1 90 ? 8.016 -14.422 2.305 1 98.25 90 LYS A C 1
ATOM 689 O O . LYS A 1 90 ? 6.82 -14.453 2.621 1 98.25 90 LYS A O 1
ATOM 694 N N . LEU A 1 91 ? 9.023 -14.266 3.131 1 97.69 91 LEU A N 1
ATOM 695 C CA . LEU A 1 91 ? 8.766 -13.992 4.539 1 97.69 91 LEU A CA 1
ATOM 696 C C . LEU A 1 91 ? 8.016 -12.672 4.707 1 97.69 91 LEU A C 1
ATOM 698 O O . LEU A 1 91 ? 8.375 -11.672 4.086 1 97.69 91 LEU A O 1
ATOM 702 N N . VAL A 1 92 ? 6.934 -12.711 5.562 1 97.25 92 VAL A N 1
ATOM 703 C CA . VAL A 1 92 ? 6.133 -11.523 5.828 1 97.25 92 VAL A CA 1
ATOM 704 C C . VAL A 1 92 ? 6.793 -10.688 6.926 1 97.25 92 VAL A C 1
ATOM 706 O O . VAL A 1 92 ? 7.012 -11.18 8.039 1 97.25 92 VAL A O 1
ATOM 709 N N . PRO A 1 93 ? 7.113 -9.43 6.566 1 95.62 93 PRO A N 1
ATOM 710 C CA . PRO A 1 93 ? 7.691 -8.602 7.629 1 95.62 93 PRO A CA 1
ATOM 711 C C . PRO A 1 93 ? 6.777 -8.484 8.852 1 95.62 93 PRO A C 1
ATOM 713 O O . PRO A 1 93 ? 5.574 -8.258 8.703 1 95.62 93 PRO A O 1
ATOM 716 N N . GLY A 1 94 ? 7.316 -8.664 10.047 1 92.81 94 GLY A N 1
ATOM 717 C CA . GLY A 1 94 ? 6.566 -8.461 11.273 1 92.81 94 GLY A CA 1
ATOM 718 C C . GLY A 1 94 ? 5.832 -9.703 11.742 1 92.81 94 GLY A C 1
ATOM 719 O O . GLY A 1 94 ? 5.266 -9.727 12.836 1 92.81 94 GLY A O 1
ATOM 720 N N . LEU A 1 95 ? 5.801 -10.688 10.852 1 94.44 95 LEU A N 1
ATOM 721 C CA . LEU A 1 95 ? 5.172 -11.938 11.258 1 94.44 95 LEU A CA 1
ATOM 722 C C . LEU A 1 95 ? 6.18 -13.086 11.258 1 94.44 95 LEU A C 1
ATOM 724 O O . LEU A 1 95 ? 6.867 -13.312 10.258 1 94.44 95 LEU A O 1
ATOM 728 N N . GLU A 1 96 ? 6.316 -13.742 12.391 1 93.94 96 GLU A N 1
ATOM 729 C CA . GLU A 1 96 ? 7.297 -14.82 12.508 1 93.94 96 GLU A CA 1
ATOM 730 C C . GLU A 1 96 ? 6.84 -16.062 11.75 1 93.94 96 GLU A C 1
ATOM 732 O O . GLU A 1 96 ? 5.684 -16.469 11.859 1 93.94 96 GLU A O 1
ATOM 737 N N . ASN A 1 97 ? 7.789 -16.641 10.93 1 96.75 97 ASN A N 1
ATOM 738 C CA . ASN A 1 97 ? 7.59 -17.922 10.25 1 96.75 97 ASN A CA 1
ATOM 739 C C . ASN A 1 97 ? 6.348 -17.906 9.367 1 96.75 97 ASN A C 1
ATOM 741 O O . ASN A 1 97 ? 5.559 -18.844 9.375 1 96.75 97 ASN A O 1
ATOM 745 N N . CYS A 1 98 ? 6.098 -16.797 8.805 1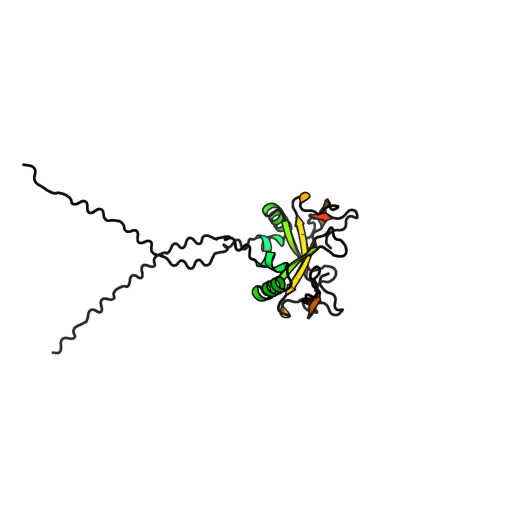 98.38 98 CYS A N 1
ATOM 746 C CA . CYS A 1 98 ? 4.965 -16.641 7.898 1 98.38 98 CYS A CA 1
ATOM 747 C C . CYS A 1 98 ? 5.438 -16.344 6.48 1 98.38 98 CYS A C 1
ATOM 749 O O . CYS A 1 98 ? 6.102 -15.328 6.246 1 98.38 98 CYS A O 1
ATOM 751 N N . TYR A 1 99 ? 5.121 -17.188 5.551 1 98.25 99 TYR A N 1
ATOM 752 C CA . TYR A 1 99 ? 5.445 -17 4.141 1 98.25 99 TYR A CA 1
ATOM 753 C C . TYR A 1 99 ? 4.184 -16.812 3.311 1 98.25 99 TYR A C 1
ATOM 755 O O . TYR A 1 99 ? 3.229 -17.578 3.441 1 98.25 99 TYR A O 1
ATOM 763 N N . MET A 1 100 ? 4.18 -15.828 2.551 1 98.25 100 MET A N 1
ATOM 764 C CA . MET A 1 100 ? 3.059 -15.516 1.667 1 98.25 100 MET A CA 1
ATOM 765 C C . MET A 1 100 ? 3.533 -15.328 0.231 1 98.25 100 MET A C 1
ATOM 767 O O . MET A 1 100 ? 4.629 -14.82 -0.003 1 98.25 100 MET A O 1
ATOM 771 N N . PRO A 1 101 ? 2.689 -15.789 -0.685 1 98.44 101 PRO A N 1
ATOM 772 C CA . PRO A 1 101 ? 3.082 -15.562 -2.076 1 98.44 101 PRO A CA 1
ATOM 773 C C . PRO A 1 101 ? 3.006 -14.094 -2.479 1 98.44 101 PRO A C 1
ATOM 775 O O . PRO A 1 101 ? 2.008 -13.422 -2.199 1 98.44 101 PRO A O 1
ATOM 778 N N . THR A 1 102 ? 4.094 -13.578 -3.086 1 98.5 102 THR A N 1
ATOM 779 C CA . THR A 1 102 ? 4.176 -12.227 -3.635 1 98.5 102 THR A CA 1
ATOM 780 C C . THR A 1 102 ? 4.988 -12.211 -4.926 1 98.5 102 THR A C 1
ATOM 782 O O . THR A 1 102 ? 5.684 -13.188 -5.238 1 98.5 102 THR A O 1
ATOM 785 N N . CYS A 1 103 ? 4.75 -11.18 -5.672 1 98.5 103 CYS A N 1
ATOM 786 C CA . CYS A 1 103 ? 5.438 -11.078 -6.957 1 98.5 103 CYS A CA 1
ATOM 787 C C . CYS A 1 103 ? 6.902 -10.711 -6.766 1 98.5 103 CYS A C 1
ATOM 789 O O . CYS A 1 103 ? 7.223 -9.781 -6.023 1 98.5 103 CYS A O 1
ATOM 791 N N . VAL A 1 104 ? 7.844 -11.438 -7.449 1 98.06 104 VAL A N 1
ATOM 792 C CA . VAL A 1 104 ? 9.281 -11.172 -7.383 1 98.06 104 VAL A CA 1
ATOM 793 C C . VAL A 1 104 ? 9.852 -11.094 -8.797 1 98.06 104 VAL A C 1
ATOM 795 O O . VAL A 1 104 ? 9.336 -11.727 -9.719 1 98.06 104 VAL A O 1
ATOM 798 N N . ASP A 1 105 ? 10.836 -10.242 -8.914 1 96.94 105 ASP A N 1
ATOM 799 C CA . ASP A 1 105 ? 11.453 -10.125 -10.234 1 96.94 105 ASP A CA 1
ATOM 800 C C . ASP A 1 105 ? 12.469 -11.25 -10.469 1 96.94 105 ASP A C 1
ATOM 802 O O . ASP A 1 105 ? 12.547 -12.188 -9.68 1 96.94 105 ASP A O 1
ATOM 806 N N . GLY A 1 106 ? 13.188 -11.211 -11.641 1 95.12 106 GLY A N 1
ATOM 807 C CA . GLY A 1 106 ? 14.117 -12.266 -12.023 1 95.12 106 GLY A CA 1
ATOM 808 C C . GLY A 1 106 ? 15.289 -12.398 -11.062 1 95.12 106 GLY A C 1
ATOM 809 O O . GLY A 1 106 ? 15.945 -13.445 -11.031 1 95.12 106 GLY A O 1
ATOM 810 N N . GLU A 1 107 ? 15.594 -11.43 -10.289 1 95 107 GLU A N 1
ATOM 811 C CA . GLU A 1 107 ? 16.703 -11.438 -9.328 1 95 107 GLU A CA 1
ATOM 812 C C . GLU A 1 107 ? 16.219 -11.852 -7.941 1 95 107 GLU A C 1
ATOM 814 O O . GLU A 1 107 ? 16.984 -11.844 -6.98 1 95 107 GLU A O 1
ATOM 819 N N . GLY A 1 108 ? 14.953 -12.133 -7.801 1 95.31 108 GLY A N 1
ATOM 820 C CA . GLY A 1 108 ? 14.383 -12.578 -6.535 1 95.31 108 GLY A CA 1
ATOM 821 C C . GLY A 1 108 ? 13.977 -11.43 -5.633 1 95.31 108 GLY A C 1
ATOM 822 O O . GLY A 1 108 ? 13.648 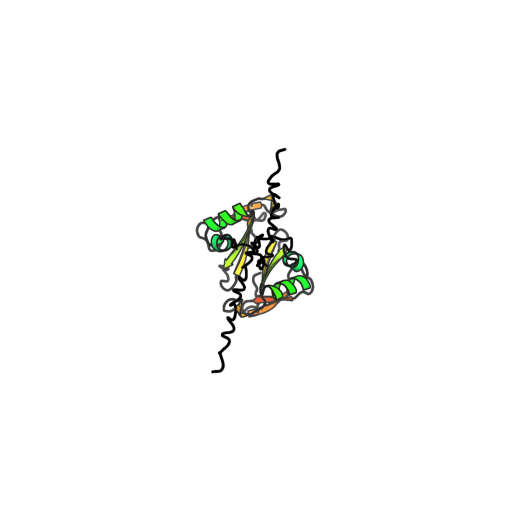-11.633 -4.465 1 95.31 108 GLY A O 1
ATOM 823 N N . ARG A 1 109 ? 13.938 -10.172 -6.207 1 94.44 109 ARG A N 1
ATOM 824 C CA . ARG A 1 109 ? 13.539 -9.008 -5.426 1 94.44 109 ARG A CA 1
ATOM 825 C C . ARG A 1 109 ? 12.031 -8.797 -5.477 1 94.44 109 ARG A C 1
ATOM 827 O O . ARG A 1 109 ? 11.414 -8.977 -6.531 1 94.44 109 ARG A O 1
ATOM 834 N N . ASP A 1 110 ? 11.508 -8.414 -4.316 1 96.06 110 ASP A N 1
ATOM 835 C CA . ASP A 1 110 ? 10.086 -8.102 -4.285 1 96.06 110 ASP A CA 1
ATOM 836 C C . ASP A 1 110 ? 9.852 -6.598 -4.211 1 96.06 110 ASP A C 1
ATOM 838 O O . ASP A 1 110 ? 10.703 -5.809 -4.625 1 96.06 110 ASP A O 1
ATOM 842 N N . GLN A 1 111 ? 8.664 -6.129 -3.789 1 92.81 111 GLN A N 1
ATOM 843 C CA . GLN A 1 111 ? 8.281 -4.719 -3.791 1 92.81 111 GLN A CA 1
ATOM 844 C C . GLN A 1 111 ? 9.094 -3.928 -2.768 1 92.81 111 GLN A C 1
ATOM 846 O O . GLN A 1 111 ? 9.062 -2.695 -2.762 1 92.81 111 GLN A O 1
ATOM 851 N N . SER A 1 112 ? 9.828 -4.617 -1.842 1 85.69 112 SER A N 1
ATOM 852 C CA . SER A 1 112 ? 10.547 -3.939 -0.766 1 85.69 112 SER A CA 1
ATOM 853 C C . SER A 1 112 ? 11.992 -3.654 -1.159 1 85.69 112 SER A C 1
ATOM 855 O O . SER A 1 112 ? 12.555 -4.336 -2.018 1 85.69 112 SER A O 1
ATOM 857 N N . MET B 1 1 ? -88.25 8.453 17 1 28.7 1 MET B N 1
ATOM 858 C CA . MET B 1 1 ? -87.438 7.297 17.391 1 28.7 1 MET B CA 1
ATOM 859 C C . MET B 1 1 ? -86.562 6.832 16.234 1 28.7 1 MET B C 1
ATOM 861 O O . MET B 1 1 ? -87.062 6.379 15.203 1 28.7 1 MET B O 1
ATOM 865 N N . ASN B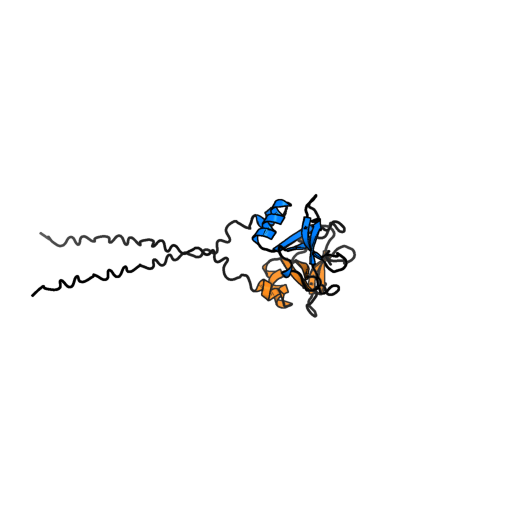 1 2 ? -85.438 7.562 16.031 1 31.58 2 ASN B N 1
ATOM 866 C CA . ASN B 1 2 ? -84.312 7.793 15.141 1 31.58 2 ASN B CA 1
ATOM 867 C C . ASN B 1 2 ? -83.438 6.547 15.016 1 31.58 2 ASN B C 1
ATOM 869 O O . ASN B 1 2 ? -82.75 6.164 15.961 1 31.58 2 ASN B O 1
ATOM 873 N N . THR B 1 3 ? -83.938 5.559 14.266 1 24.48 3 THR B N 1
ATOM 874 C CA . THR B 1 3 ? -83.438 4.215 14.055 1 24.48 3 THR B CA 1
ATOM 875 C C . THR B 1 3 ? -82 4.27 13.594 1 24.48 3 THR B C 1
ATOM 877 O O . THR B 1 3 ? -81.125 3.516 14.094 1 24.48 3 THR B O 1
ATOM 880 N N . MET B 1 4 ? -81.812 4.793 12.391 1 24.06 4 MET B N 1
ATOM 881 C CA . MET B 1 4 ? -81.188 3.854 11.453 1 24.06 4 MET B CA 1
ATOM 882 C C . MET B 1 4 ? -79.75 3.572 11.82 1 24.06 4 MET B C 1
ATOM 884 O O . MET B 1 4 ? -79.375 2.414 11.93 1 24.06 4 MET B O 1
ATOM 888 N N . LYS B 1 5 ? -78.812 3.877 10.781 1 29.5 5 LYS B N 1
ATOM 889 C CA . LYS B 1 5 ? -77.812 3.17 9.984 1 29.5 5 LYS B CA 1
ATOM 890 C C . LYS B 1 5 ? -76.5 3.156 10.68 1 29.5 5 LYS B C 1
ATOM 892 O O . LYS B 1 5 ? -75.875 4.207 10.875 1 29.5 5 LYS B O 1
ATOM 897 N N . ARG B 1 6 ? -76.375 2.326 11.734 1 30.55 6 ARG B N 1
ATOM 898 C CA . ARG B 1 6 ? -75.062 2.131 12.375 1 30.55 6 ARG B CA 1
ATOM 899 C C . ARG B 1 6 ? -74 1.749 11.352 1 30.55 6 ARG B C 1
ATOM 901 O O . ARG B 1 6 ? -74.125 0.715 10.695 1 30.55 6 ARG B O 1
ATOM 908 N N . GLU B 1 7 ? -73.688 2.762 10.562 1 28.45 7 GLU B N 1
ATOM 909 C CA . GLU B 1 7 ? -72.5 2.598 9.656 1 28.45 7 GLU B CA 1
ATOM 910 C C . GLU B 1 7 ? -71.312 1.98 10.367 1 28.45 7 GLU B C 1
ATOM 912 O O . GLU B 1 7 ? -70.875 2.508 11.383 1 28.45 7 GLU B O 1
ATOM 917 N N . ALA B 1 8 ? -71.5 0.615 10.547 1 33.09 8 ALA B N 1
ATOM 918 C CA . ALA B 1 8 ? -70.375 -0.166 11.008 1 33.09 8 ALA B CA 1
ATOM 919 C C . ALA B 1 8 ? -69.062 0.253 10.281 1 33.09 8 ALA B C 1
ATOM 921 O O . ALA B 1 8 ? -69 0.234 9.047 1 33.09 8 ALA B O 1
ATOM 922 N N . GLY B 1 9 ? -68.562 1.402 10.641 1 27.98 9 GLY B N 1
ATOM 923 C CA . GLY B 1 9 ? -67.25 1.853 10.18 1 27.98 9 GLY B CA 1
ATOM 924 C C . GLY B 1 9 ? -66.188 0.78 10.266 1 27.98 9 GLY B C 1
ATOM 925 O O . GLY B 1 9 ? -65.812 0.346 11.359 1 27.98 9 GLY B O 1
ATOM 926 N N . SER B 1 10 ? -66.5 -0.439 9.555 1 29.92 10 SER B N 1
ATOM 927 C CA . SER B 1 10 ? -65.438 -1.438 9.508 1 29.92 10 SER B CA 1
ATOM 928 C C . SER B 1 10 ? -64.062 -0.792 9.258 1 29.92 10 SER B C 1
ATOM 930 O O . SER B 1 10 ? -63.906 0.014 8.336 1 29.92 10 SER B O 1
ATOM 932 N N . ILE B 1 11 ? -63.375 -0.559 10.383 1 33.38 11 ILE B N 1
ATOM 933 C CA . ILE B 1 11 ? -61.969 -0.149 10.445 1 33.38 11 ILE B CA 1
ATOM 934 C C . ILE B 1 11 ? -61.125 -1.104 9.609 1 33.38 11 ILE B C 1
ATOM 936 O O . ILE B 1 11 ? -61.125 -2.312 9.859 1 33.38 11 ILE B O 1
ATOM 940 N N . LEU B 1 12 ? -61.312 -1.049 8.297 1 32.31 12 LEU B N 1
ATOM 941 C CA . LEU B 1 12 ? -60.344 -1.729 7.434 1 32.31 12 LEU B CA 1
ATOM 942 C C . LEU B 1 12 ? -58.938 -1.581 7.977 1 32.31 12 LEU B C 1
ATOM 944 O O . LEU B 1 12 ? -58.469 -0.464 8.188 1 32.31 12 LEU B O 1
ATOM 948 N N . SER B 1 13 ? -58.75 -2.48 8.906 1 31.83 13 SER B N 1
ATOM 949 C CA . SER B 1 13 ? -57.344 -2.635 9.273 1 31.83 13 SER B CA 1
ATOM 950 C C . SER B 1 13 ? -56.469 -2.795 8.047 1 31.83 13 SER B C 1
ATOM 952 O O . SER B 1 13 ? -56.688 -3.68 7.219 1 31.83 13 SER B O 1
ATOM 954 N N . LYS B 1 14 ? -56.156 -1.639 7.422 1 30.66 14 LYS B N 1
ATOM 955 C CA . LYS B 1 14 ? -55.094 -1.629 6.438 1 30.66 14 LYS B CA 1
ATOM 956 C C . LYS B 1 14 ? -53.938 -2.547 6.863 1 30.66 14 LYS B C 1
ATOM 958 O O . LYS B 1 14 ? -53.219 -2.248 7.816 1 30.66 14 LYS B O 1
ATOM 963 N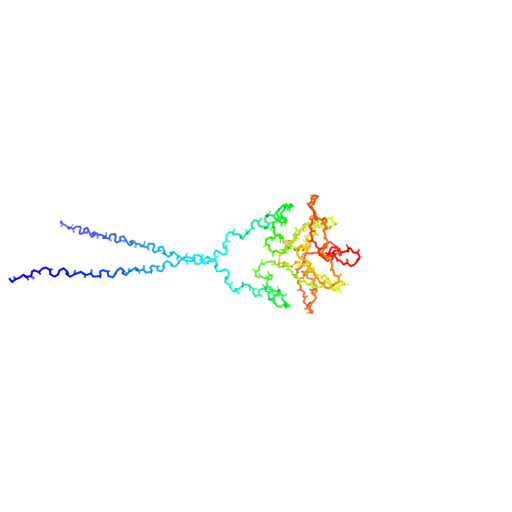 N . VAL B 1 15 ? -54.281 -3.836 7.074 1 31.95 15 VAL B N 1
ATOM 964 C CA . VAL B 1 15 ? -53.094 -4.648 7.25 1 31.95 15 VAL B CA 1
ATOM 965 C C . VAL B 1 15 ? -52.094 -4.336 6.145 1 31.95 15 VAL B C 1
ATOM 967 O O . VAL B 1 15 ? -52.375 -4.516 4.961 1 31.95 15 VAL B O 1
ATOM 970 N N . VAL B 1 16 ? -51.5 -3.178 6.254 1 31.62 16 VAL B N 1
ATOM 971 C CA . VAL B 1 16 ? -50.312 -3.002 5.398 1 31.62 16 VAL B CA 1
ATOM 972 C C . VAL B 1 16 ? -49.438 -4.246 5.461 1 31.62 16 VAL B C 1
ATOM 974 O O . VAL B 1 16 ? -48.938 -4.613 6.531 1 31.62 16 VAL B O 1
ATOM 977 N N . SER B 1 17 ? -49.938 -5.344 4.977 1 32.28 17 SER B N 1
ATOM 978 C CA . SER B 1 17 ? -49 -6.441 4.703 1 32.28 17 SER B CA 1
ATOM 979 C C . SER B 1 17 ? -47.625 -5.922 4.309 1 32.28 17 SER B C 1
ATOM 981 O O . SER B 1 17 ? -47.5 -5.094 3.402 1 32.28 17 SER B O 1
ATOM 983 N N . THR B 1 18 ? -46.906 -5.906 5.414 1 32.25 18 THR B N 1
ATOM 984 C CA . THR B 1 18 ? -45.469 -5.75 5.207 1 32.25 18 THR B CA 1
ATOM 985 C C . THR B 1 18 ? -44.938 -6.793 4.223 1 32.25 18 THR B C 1
ATOM 987 O O . THR B 1 18 ? -44.938 -7.988 4.527 1 32.25 18 THR B O 1
ATOM 990 N N . ALA B 1 19 ? -45.469 -6.82 3.035 1 28.64 19 ALA B N 1
ATOM 991 C CA . ALA B 1 19 ? -44.719 -7.547 2.023 1 28.64 19 ALA B CA 1
ATOM 992 C C . ALA B 1 19 ? -43.219 -7.586 2.373 1 28.64 19 ALA B C 1
ATOM 994 O O . ALA B 1 19 ? -42.625 -6.543 2.609 1 28.64 19 ALA B O 1
ATOM 995 N N . CYS B 1 20 ? -42.938 -8.648 3.035 1 28.56 20 CYS B N 1
ATOM 996 C CA . CYS B 1 20 ? -41.531 -9.062 3.125 1 28.56 20 CYS B CA 1
ATOM 997 C C . CYS B 1 20 ? -40.844 -9 1.76 1 28.56 20 CYS B C 1
ATOM 999 O O . CYS B 1 20 ? -41.062 -9.875 0.917 1 28.56 20 CYS B O 1
ATOM 1001 N N . PHE B 1 21 ? -41.031 -8.031 0.895 1 28.59 21 PHE B N 1
ATOM 1002 C CA . PHE B 1 21 ? -40 -7.988 -0.13 1 28.59 21 PHE B CA 1
ATOM 1003 C C . PHE B 1 21 ? -38.656 -8.438 0.438 1 28.59 21 PHE B C 1
ATOM 1005 O O . PHE B 1 21 ? -38.188 -7.875 1.423 1 28.59 21 PHE B O 1
ATOM 1012 N N . ASN B 1 22 ? -38.531 -9.75 0.524 1 29.52 22 ASN B N 1
ATOM 1013 C CA . ASN B 1 22 ? -37.188 -10.336 0.498 1 29.52 22 ASN B CA 1
ATOM 1014 C C . ASN B 1 22 ? -36.219 -9.508 -0.356 1 29.52 22 ASN B C 1
ATOM 1016 O O . ASN B 1 22 ? -36.188 -9.664 -1.577 1 29.52 22 ASN B O 1
ATOM 1020 N N . THR B 1 23 ? -36.281 -8.305 -0.252 1 25.77 23 THR B N 1
ATOM 1021 C CA . THR B 1 23 ? -35.219 -7.492 -0.806 1 25.77 23 THR B CA 1
ATOM 1022 C C . THR B 1 23 ? -33.844 -8.086 -0.456 1 25.77 23 THR B C 1
ATOM 1024 O O . THR B 1 23 ? -33.531 -8.297 0.719 1 25.77 23 THR B O 1
ATOM 1027 N N . ALA B 1 24 ? -33.531 -9.195 -1.147 1 25.56 24 ALA B N 1
ATOM 1028 C CA . ALA B 1 24 ? -32.125 -9.555 -1.297 1 25.56 24 ALA B CA 1
ATOM 1029 C C . ALA B 1 24 ? -31.234 -8.375 -0.962 1 25.56 24 ALA B C 1
ATOM 1031 O O . ALA B 1 24 ? -31.297 -7.328 -1.616 1 25.56 24 ALA B O 1
ATOM 1032 N N . VAL B 1 25 ? -31.094 -8.211 0.254 1 26.16 25 VAL B N 1
ATOM 1033 C CA . VAL B 1 25 ? -30.141 -7.242 0.801 1 26.16 25 VAL B CA 1
ATOM 1034 C C . VAL B 1 25 ? -28.797 -7.371 0.095 1 26.16 25 VAL B C 1
ATOM 1036 O O . VAL B 1 25 ? -28.047 -8.32 0.346 1 26.16 25 VAL B O 1
ATOM 1039 N N . ILE B 1 26 ? -28.75 -7.727 -1.151 1 26.69 26 ILE B N 1
ATOM 1040 C CA . ILE B 1 26 ? -27.469 -7.328 -1.714 1 26.69 26 ILE B CA 1
ATOM 1041 C C . ILE B 1 26 ? -26.953 -6.082 -0.996 1 26.69 26 ILE B C 1
ATOM 1043 O O . ILE B 1 26 ? -27.609 -5.031 -1.02 1 26.69 26 ILE B O 1
ATOM 1047 N N . LEU B 1 27 ? -26.531 -6.262 0.257 1 29.11 27 LEU B N 1
ATOM 1048 C CA . LEU B 1 27 ? -25.75 -5.145 0.771 1 29.11 27 LEU B CA 1
ATOM 1049 C C . LEU B 1 27 ? -25.094 -4.367 -0.368 1 29.11 27 LEU B C 1
ATOM 1051 O O . LEU B 1 27 ? -24.234 -4.895 -1.071 1 29.11 27 LEU B O 1
ATOM 1055 N N . SER B 1 28 ? -25.75 -3.711 -1.093 1 28.81 28 SER B N 1
ATOM 1056 C CA . SER B 1 28 ? -25.266 -2.52 -1.781 1 28.81 28 SER B CA 1
ATOM 1057 C C . SER B 1 28 ? -24.203 -1.804 -0.96 1 28.81 28 SER B C 1
ATOM 1059 O O . SER B 1 28 ? -24.516 -1.125 0.02 1 28.81 28 SER B O 1
ATOM 1061 N N . ILE B 1 29 ? -23.188 -2.482 -0.346 1 31.84 29 ILE B N 1
ATOM 1062 C CA . ILE B 1 29 ? -22.016 -1.602 -0.348 1 31.84 29 ILE B CA 1
ATOM 1063 C C . ILE B 1 29 ? -22.188 -0.522 -1.414 1 31.84 29 ILE B C 1
ATOM 1065 O O . ILE B 1 29 ? -22.172 -0.814 -2.613 1 31.84 29 ILE B O 1
ATOM 1069 N N . SER B 1 30 ? -23.109 0.148 -1.354 1 32.75 30 SER B N 1
ATOM 1070 C CA . SER B 1 30 ? -23.531 1.13 -2.344 1 32.75 30 SER B CA 1
ATOM 1071 C C . SER B 1 30 ? -22.422 1.442 -3.336 1 32.75 30 SER B C 1
ATOM 1073 O O . SER B 1 30 ? -21.25 1.178 -3.062 1 32.75 30 SER B O 1
ATOM 1075 N N . GLY B 1 31 ? -22.562 1.836 -4.512 1 34.06 31 GLY B N 1
ATOM 1076 C CA . GLY B 1 31 ? -21.953 2.359 -5.727 1 34.06 31 GLY B CA 1
ATOM 1077 C C . GLY B 1 31 ? -20.688 3.158 -5.469 1 34.06 31 GLY B C 1
ATOM 1078 O O . GLY B 1 31 ? -20.156 3.783 -6.383 1 34.06 31 GLY B O 1
ATOM 1079 N N . VAL B 1 32 ? -20.672 3.771 -4.238 1 33.22 32 VAL B N 1
ATOM 1080 C CA . VAL B 1 32 ? -19.469 4.609 -4.141 1 33.22 32 VAL B CA 1
ATOM 1081 C C . VAL B 1 32 ? -18.219 3.73 -4.152 1 33.22 32 VAL B C 1
ATOM 1083 O O . VAL B 1 32 ? -17.656 3.445 -3.098 1 33.22 32 VAL B O 1
ATOM 1086 N N . PHE B 1 33 ? -18.281 2.441 -4.164 1 41.19 33 PHE B N 1
ATOM 1087 C CA . PHE B 1 33 ? -17.016 1.976 -4.73 1 41.19 33 PHE B CA 1
ATOM 1088 C C . PHE B 1 33 ? -16.266 3.121 -5.406 1 41.19 33 PHE B C 1
ATOM 1090 O O . PHE B 1 33 ? -16.578 3.498 -6.535 1 41.19 33 PHE B O 1
ATOM 1097 N N . THR B 1 34 ? -16.344 4.18 -4.609 1 42.59 34 THR B N 1
ATOM 1098 C CA . THR B 1 34 ? -16.047 5.602 -4.77 1 42.59 34 THR B CA 1
ATOM 1099 C C . THR B 1 34 ? -15.031 5.82 -5.887 1 42.59 34 THR B C 1
ATOM 1101 O O . THR B 1 34 ? -14.109 5.02 -6.059 1 42.59 34 THR B O 1
ATOM 1104 N N . SER B 1 35 ? -15.328 6.684 -6.824 1 45.56 35 SER B N 1
ATOM 1105 C CA . SER B 1 35 ? -14.641 7.68 -7.641 1 45.56 35 SER B CA 1
ATOM 1106 C C . SER B 1 35 ? -13.234 7.949 -7.117 1 45.56 35 SER B C 1
ATOM 1108 O O . SER B 1 35 ? -12.43 8.602 -7.789 1 45.56 35 SER B O 1
ATOM 1110 N N . ALA 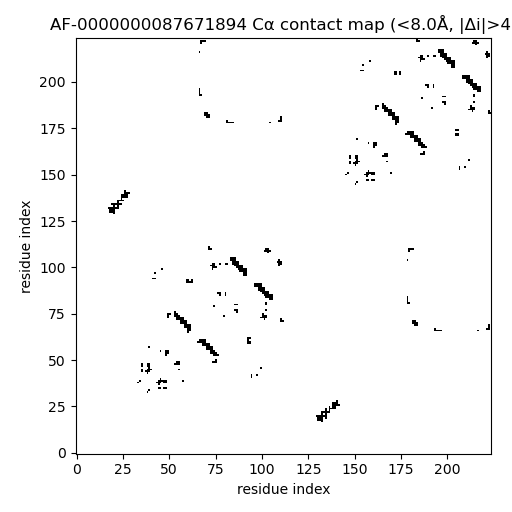B 1 36 ? -13.25 7.484 -5.879 1 48.84 36 ALA B N 1
ATOM 1111 C CA . ALA B 1 36 ? -11.961 7.871 -5.312 1 48.84 36 ALA B CA 1
ATOM 1112 C C . ALA B 1 36 ? -10.812 7.094 -5.961 1 48.84 36 ALA B C 1
ATOM 1114 O O . ALA B 1 36 ? -9.758 7.656 -6.25 1 48.84 36 ALA B O 1
ATOM 1115 N N . ALA B 1 37 ? -11.102 5.613 -5.977 1 54.47 37 ALA B N 1
ATOM 1116 C CA . ALA B 1 37 ? -9.984 4.887 -6.574 1 54.47 37 ALA B CA 1
ATOM 1117 C C . ALA B 1 37 ? -9.68 5.398 -7.977 1 54.47 37 ALA B C 1
ATOM 1119 O O . ALA B 1 37 ? -8.516 5.598 -8.336 1 54.47 37 ALA B O 1
ATOM 1120 N N . LEU B 1 38 ? -10.875 5.523 -8.711 1 56.69 38 LEU B N 1
ATOM 1121 C CA . LEU B 1 38 ? -10.68 6.078 -10.047 1 56.69 38 LEU B CA 1
ATOM 1122 C C . LEU B 1 38 ? -10.242 7.535 -9.969 1 56.69 38 LEU B C 1
ATOM 1124 O O . LEU B 1 38 ? -9.484 8.008 -10.828 1 56.69 38 LEU B O 1
ATOM 1128 N N . ALA B 1 39 ? -10.562 8.07 -8.859 1 61.62 39 ALA B N 1
ATOM 1129 C CA . ALA B 1 39 ? -10.344 9.516 -8.758 1 61.62 39 ALA B CA 1
ATOM 1130 C C . ALA B 1 39 ? -8.898 9.82 -8.367 1 61.62 39 ALA B C 1
ATOM 1132 O O . ALA B 1 39 ? -8.336 10.836 -8.781 1 61.62 39 ALA B O 1
ATOM 1133 N N . ALA B 1 40 ? -8.211 8.742 -7.836 1 79.19 40 ALA B N 1
ATOM 1134 C CA . ALA B 1 40 ? -6.875 9.109 -7.379 1 79.19 40 ALA B CA 1
ATOM 1135 C C . ALA B 1 40 ? -5.844 8.914 -8.484 1 79.19 40 ALA B C 1
ATOM 1137 O O . ALA B 1 40 ? -4.641 8.836 -8.211 1 79.19 40 ALA B O 1
ATOM 1138 N N . GLU B 1 41 ? -6.473 8.852 -9.742 1 87.38 41 GLU B N 1
ATOM 1139 C CA . GLU B 1 41 ? -5.574 8.711 -10.883 1 87.38 41 GLU B CA 1
ATOM 1140 C C . GLU B 1 41 ? -5.078 10.07 -11.375 1 87.38 41 GLU B C 1
ATOM 1142 O O . GLU B 1 41 ? -4.121 10.148 -12.148 1 87.38 41 GLU B O 1
ATOM 1147 N N . THR B 1 42 ? -5.668 11.117 -10.906 1 93.69 42 THR B N 1
ATOM 1148 C CA . THR B 1 42 ? -5.273 12.492 -11.188 1 93.69 42 THR B CA 1
ATOM 1149 C C . THR B 1 42 ? -4.855 13.203 -9.906 1 93.69 42 THR B C 1
ATOM 1151 O O . THR B 1 42 ? -5.172 12.742 -8.805 1 93.69 42 THR B O 1
ATOM 1154 N N . CYS B 1 43 ? -4.164 14.336 -10.188 1 96.56 43 CYS B N 1
ATOM 1155 C CA . CYS B 1 43 ? -3.762 15.117 -9.023 1 96.56 43 CYS B CA 1
ATOM 1156 C C . CYS B 1 43 ? -4.977 15.57 -8.227 1 96.56 43 CYS B C 1
ATOM 1158 O O . CYS B 1 43 ? -5.027 15.398 -7.008 1 96.56 43 CYS B O 1
ATOM 1160 N N . GLU B 1 44 ? -6.012 16.094 -8.938 1 94.81 44 GLU B N 1
ATOM 1161 C CA . GLU B 1 44 ? -7.223 16.578 -8.281 1 94.81 44 GLU B CA 1
ATOM 1162 C C . GLU B 1 44 ? -7.957 15.445 -7.57 1 94.81 44 GLU B C 1
ATOM 1164 O O . GLU B 1 44 ? -8.469 15.625 -6.465 1 94.81 44 GLU B O 1
ATOM 1169 N N . GLY B 1 45 ? -7.965 14.344 -8.164 1 94.25 45 GLY B N 1
ATOM 1170 C CA . GLY B 1 45 ? -8.594 13.18 -7.551 1 94.25 45 GLY B CA 1
ATOM 1171 C C . GLY B 1 45 ? -7.918 12.742 -6.27 1 94.25 45 GLY B C 1
ATOM 1172 O O . GLY B 1 45 ? -8.586 12.461 -5.273 1 94.25 45 GLY B O 1
ATOM 1173 N N . LEU B 1 46 ? -6.586 12.727 -6.379 1 95.81 46 LEU B N 1
ATOM 1174 C CA . LEU B 1 46 ? -5.809 12.328 -5.211 1 95.81 46 LEU B CA 1
ATOM 1175 C C . LEU B 1 46 ? -5.984 13.336 -4.078 1 95.81 46 LEU B C 1
ATOM 1177 O O . LEU B 1 46 ? -6.191 12.953 -2.924 1 95.81 46 LEU B O 1
ATOM 1181 N N . GLN B 1 47 ? -6.023 14.594 -4.387 1 96.25 47 GLN B N 1
ATOM 1182 C CA . GLN B 1 47 ? -6.254 15.648 -3.402 1 96.25 47 GLN B CA 1
ATOM 1183 C C . GLN B 1 47 ? -7.629 15.5 -2.756 1 96.25 47 GLN B C 1
ATOM 1185 O O . GLN B 1 47 ? -7.762 15.594 -1.533 1 96.25 47 GLN B O 1
ATOM 1190 N N . SER B 1 48 ? -8.586 15.172 -3.572 1 93.94 48 SER B N 1
ATOM 1191 C CA . SER B 1 48 ? -9.953 15.023 -3.086 1 93.94 48 SER B CA 1
ATOM 1192 C C . SER B 1 48 ? -10.086 13.82 -2.162 1 93.94 48 SER B C 1
ATOM 1194 O O . SER B 1 48 ? -10.75 13.891 -1.128 1 93.94 48 SER B O 1
ATOM 1196 N N . ALA B 1 49 ? -9.406 12.789 -2.564 1 92.44 49 ALA B N 1
ATOM 1197 C CA . ALA B 1 49 ? -9.453 11.57 -1.758 1 92.44 49 ALA B CA 1
ATOM 1198 C C . ALA B 1 49 ? -8.836 11.805 -0.383 1 92.44 49 ALA B C 1
ATOM 1200 O O . ALA B 1 49 ? -9.398 11.398 0.636 1 92.44 49 ALA B O 1
ATOM 1201 N N . VAL B 1 50 ? -7.699 12.477 -0.353 1 94.69 50 VAL B N 1
ATOM 1202 C CA . VAL B 1 50 ? -7.008 12.719 0.907 1 94.69 50 VAL B CA 1
ATOM 1203 C C . VAL B 1 50 ? -7.812 13.688 1.762 1 94.69 50 VAL B C 1
ATOM 1205 O O . VAL B 1 50 ? -7.949 13.5 2.973 1 94.69 50 VAL B O 1
ATOM 1208 N N . LYS B 1 51 ? -8.383 14.633 1.063 1 94.12 51 LYS B N 1
ATOM 1209 C CA . LYS B 1 51 ? -9.203 15.602 1.79 1 94.12 51 LYS B CA 1
ATOM 1210 C C . LYS B 1 51 ? -10.438 14.93 2.391 1 94.12 51 LYS B C 1
ATOM 1212 O O . LYS B 1 51 ? -10.797 15.195 3.539 1 94.12 51 LYS B O 1
ATOM 1217 N N . ALA B 1 52 ? -11 14.094 1.713 1 89.62 52 ALA B N 1
ATOM 1218 C CA . ALA B 1 52 ? -12.273 13.492 2.115 1 89.62 52 ALA B CA 1
ATOM 1219 C C . ALA B 1 52 ? -12.055 12.414 3.176 1 89.62 52 ALA B C 1
ATOM 1221 O O . ALA B 1 52 ? -12.844 12.289 4.113 1 89.62 52 ALA B O 1
ATOM 1222 N N . ASN B 1 53 ? -10.977 11.602 3.068 1 89.88 53 ASN B N 1
ATOM 1223 C CA . ASN B 1 53 ? -10.789 10.414 3.896 1 89.88 53 ASN B CA 1
ATOM 1224 C C . ASN B 1 53 ? -9.734 10.641 4.969 1 89.88 53 ASN B C 1
ATOM 1226 O O . ASN B 1 53 ? -9.586 9.828 5.883 1 89.88 53 ASN B O 1
ATOM 1230 N N . GLY B 1 54 ? -9.031 11.781 4.82 1 93 54 GLY B N 1
ATOM 1231 C CA . GLY B 1 54 ? -7.938 12.07 5.738 1 93 54 GLY B CA 1
ATOM 1232 C C . GLY B 1 54 ? -6.629 11.422 5.324 1 93 54 GLY B C 1
ATOM 1233 O O . GLY B 1 54 ? -5.555 11.93 5.629 1 93 54 GLY B O 1
ATOM 1234 N N . LYS B 1 55 ? -6.773 10.289 4.68 1 94.38 55 LYS B N 1
ATOM 1235 C CA . LYS B 1 55 ? -5.621 9.539 4.184 1 94.38 55 LYS B CA 1
ATOM 1236 C C . LYS B 1 55 ? -5.98 8.734 2.943 1 94.38 55 LYS B C 1
ATOM 1238 O O . LYS B 1 55 ? -7.145 8.383 2.738 1 94.38 55 LYS B O 1
ATOM 1243 N N . TYR B 1 56 ? -4.926 8.484 2.152 1 94.69 56 TYR B N 1
ATOM 1244 C CA . TYR B 1 56 ? -5.109 7.652 0.97 1 94.69 56 TYR B CA 1
ATOM 1245 C C . TYR B 1 56 ? -3.846 6.863 0.654 1 94.69 56 TYR B C 1
ATOM 1247 O O . TYR B 1 56 ? -2.742 7.418 0.667 1 94.69 56 TYR B O 1
ATOM 1255 N N . VAL B 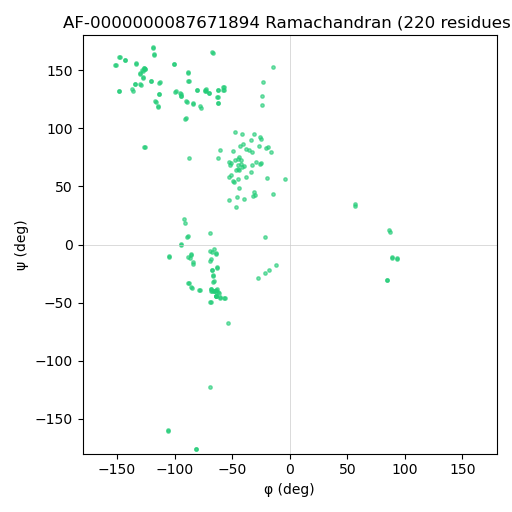1 57 ? -4.035 5.516 0.412 1 93.94 57 VAL B N 1
ATOM 1256 C CA . VAL B 1 57 ? -2.934 4.672 -0.042 1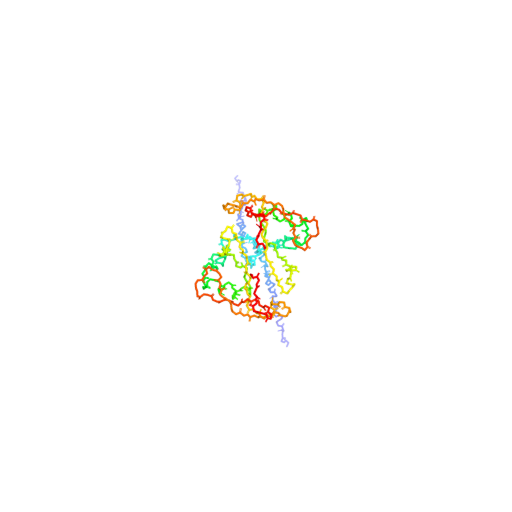 93.94 57 VAL B CA 1
ATOM 1257 C C . VAL B 1 57 ? -2.893 4.652 -1.568 1 93.94 57 VAL B C 1
ATOM 1259 O O . VAL B 1 57 ? -3.707 3.982 -2.209 1 93.94 57 VAL B O 1
ATOM 1262 N N . TYR B 1 58 ? -1.894 5.324 -2.086 1 95 58 TYR B N 1
ATOM 1263 C CA . TYR B 1 58 ? -1.754 5.555 -3.52 1 95 58 TYR B CA 1
ATOM 1264 C C . TYR B 1 58 ? -0.966 4.434 -4.18 1 95 58 TYR B C 1
ATOM 1266 O O . TYR B 1 58 ? 0.127 4.082 -3.729 1 95 58 TYR B O 1
ATOM 1274 N N . HIS B 1 59 ? -1.587 3.783 -5.195 1 92.75 59 HIS B N 1
ATOM 1275 C CA . HIS B 1 59 ? -0.972 2.709 -5.965 1 92.75 59 HIS B CA 1
ATOM 1276 C C . HIS B 1 59 ? -0.321 3.246 -7.238 1 92.75 59 HIS B C 1
ATOM 1278 O O . HIS B 1 59 ? -0.937 4.016 -7.977 1 92.75 59 HIS B O 1
ATOM 1284 N N . TYR B 1 60 ? 0.945 2.904 -7.434 1 92.75 60 TYR B N 1
ATOM 1285 C CA . TYR B 1 60 ? 1.655 3.398 -8.609 1 92.75 60 TYR B CA 1
ATOM 1286 C C . TYR B 1 60 ? 2.678 2.379 -9.094 1 92.75 60 TYR B C 1
ATOM 1288 O O . TYR B 1 60 ? 3.066 1.476 -8.352 1 92.75 60 TYR B O 1
ATOM 1296 N N . LYS B 1 61 ? 3.057 2.602 -10.352 1 93.06 61 LYS B N 1
ATOM 1297 C CA . LYS B 1 61 ? 4.16 1.812 -10.883 1 93.06 61 LYS B CA 1
ATOM 1298 C C . LYS B 1 61 ? 5.508 2.371 -10.43 1 93.06 61 LYS B C 1
ATOM 1300 O O . LYS B 1 61 ? 5.73 3.584 -10.484 1 93.06 61 LYS B O 1
ATOM 1305 N N . ASP B 1 62 ? 6.348 1.39 -9.961 1 94.19 62 ASP B N 1
ATOM 1306 C CA . ASP B 1 62 ? 7.68 1.831 -9.562 1 94.19 62 ASP B CA 1
ATOM 1307 C C . ASP B 1 62 ? 8.438 2.418 -10.75 1 94.19 62 ASP B C 1
ATOM 1309 O O . ASP B 1 62 ? 8.703 1.719 -11.734 1 94.19 62 ASP B O 1
ATOM 1313 N N . PRO B 1 63 ? 8.875 3.734 -10.602 1 91.62 63 PRO B N 1
ATOM 1314 C CA . PRO B 1 63 ? 9.617 4.312 -11.727 1 91.62 63 PRO B CA 1
ATOM 1315 C C . PRO B 1 63 ? 10.969 3.639 -11.953 1 91.62 63 PRO B C 1
ATOM 1317 O O . PRO B 1 63 ? 11.477 3.627 -13.07 1 91.62 63 PRO B O 1
ATOM 1320 N N . LYS B 1 64 ? 11.531 3.082 -10.93 1 92.12 64 LYS B N 1
ATOM 1321 C CA . LYS B 1 64 ? 12.852 2.467 -11.031 1 92.12 64 LYS B CA 1
ATOM 1322 C C . LYS B 1 64 ? 12.75 1.021 -11.508 1 92.12 64 LYS B C 1
ATOM 1324 O O . LYS B 1 64 ? 13.656 0.524 -12.188 1 92.12 64 LYS B O 1
ATOM 1329 N N . ARG B 1 65 ? 11.695 0.319 -11.062 1 93.88 65 ARG B N 1
ATOM 1330 C CA . ARG B 1 65 ? 11.391 -1.059 -11.438 1 93.88 65 ARG B CA 1
ATOM 1331 C C . ARG B 1 65 ? 9.969 -1.186 -11.961 1 93.88 65 ARG B C 1
ATOM 1333 O O . ARG B 1 65 ? 9.07 -1.604 -11.227 1 93.88 65 ARG B O 1
ATOM 1340 N N . PRO B 1 66 ? 9.812 -0.911 -13.195 1 92.44 66 PRO B N 1
ATOM 1341 C CA . PRO B 1 66 ? 8.461 -0.745 -13.734 1 92.44 66 PRO B CA 1
ATOM 1342 C C . PRO B 1 66 ? 7.637 -2.029 -13.672 1 92.44 66 PRO B C 1
ATOM 1344 O O . PRO B 1 66 ? 6.422 -2.002 -13.891 1 92.44 66 PRO B O 1
ATOM 1347 N N . ASN B 1 67 ? 8.234 -3.154 -13.32 1 93.75 67 ASN B N 1
ATOM 1348 C CA . ASN B 1 67 ? 7.492 -4.406 -13.219 1 93.75 67 ASN B CA 1
ATOM 1349 C C . ASN B 1 67 ? 6.898 -4.602 -11.828 1 93.75 67 ASN B C 1
ATOM 1351 O O . ASN B 1 67 ? 6.32 -5.648 -11.539 1 93.75 67 ASN B O 1
ATOM 1355 N N . PHE B 1 68 ? 7.043 -3.494 -10.992 1 96 68 PHE B N 1
ATOM 1356 C CA . PHE B 1 68 ? 6.473 -3.584 -9.656 1 96 68 PHE B CA 1
ATOM 1357 C C . PHE B 1 68 ? 5.434 -2.49 -9.438 1 96 68 PHE B C 1
ATOM 1359 O O . PHE B 1 68 ? 5.621 -1.353 -9.875 1 96 68 PHE B O 1
ATOM 1366 N N . ASP B 1 69 ? 4.391 -2.914 -8.766 1 91.94 69 ASP B N 1
ATOM 1367 C CA . ASP B 1 69 ? 3.434 -1.975 -8.188 1 91.94 69 ASP B CA 1
ATOM 1368 C C . ASP B 1 69 ? 3.775 -1.673 -6.727 1 91.94 69 ASP B C 1
ATOM 1370 O O . ASP B 1 69 ? 4.02 -2.588 -5.938 1 91.94 69 ASP B O 1
ATOM 1374 N N . LEU B 1 70 ? 3.818 -0.409 -6.453 1 95 70 LEU B N 1
ATOM 1375 C CA . LEU B 1 70 ? 4.094 0.024 -5.086 1 95 70 LEU B CA 1
ATOM 1376 C C . LEU B 1 70 ? 2.926 0.829 -4.523 1 95 70 LEU B C 1
ATOM 1378 O O . LEU B 1 70 ? 1.978 1.141 -5.25 1 95 70 LEU B O 1
ATOM 1382 N N . TYR B 1 71 ? 3.059 1.028 -3.207 1 94.06 71 TYR B N 1
ATOM 1383 C CA . TYR B 1 71 ? 2.035 1.792 -2.504 1 94.06 71 TYR B CA 1
ATOM 1384 C C . TYR B 1 71 ? 2.662 2.9 -1.665 1 94.06 71 TYR B C 1
ATOM 1386 O O . TYR B 1 71 ? 3.721 2.709 -1.062 1 94.06 71 TYR B O 1
ATOM 1394 N N . LYS B 1 72 ? 2.027 4.012 -1.739 1 96.06 72 LYS B N 1
ATOM 1395 C CA . LYS B 1 72 ? 2.461 5.164 -0.956 1 96.06 72 LYS B CA 1
ATOM 1396 C C . LYS B 1 72 ? 1.275 5.84 -0.272 1 96.06 72 LYS B C 1
ATOM 1398 O O . LYS B 1 72 ? 0.221 6.023 -0.884 1 96.06 72 LYS B O 1
ATOM 1403 N N . GLU B 1 73 ? 1.523 6.199 0.98 1 95.31 73 GLU B N 1
ATOM 1404 C CA . GLU B 1 73 ? 0.434 6.801 1.741 1 95.31 73 GLU B CA 1
ATOM 1405 C C . GLU B 1 73 ? 0.557 8.32 1.766 1 95.31 73 GLU B C 1
ATOM 1407 O O . GLU B 1 73 ? 1.641 8.859 2.004 1 95.31 73 GLU B O 1
ATOM 1412 N N . TYR B 1 74 ? -0.493 8.93 1.484 1 97.19 74 TYR B N 1
ATOM 1413 C CA . TYR B 1 74 ? -0.632 10.367 1.66 1 97.19 74 TYR B CA 1
ATOM 1414 C C . TYR B 1 74 ? -1.646 10.688 2.752 1 97.19 74 TYR B C 1
ATOM 1416 O O . TYR B 1 74 ? -2.682 10.023 2.859 1 97.19 74 TYR B O 1
ATOM 1424 N N . VAL B 1 75 ? -1.329 11.68 3.547 1 97.38 75 VAL B N 1
ATOM 1425 C CA . VAL B 1 75 ? -2.16 11.945 4.719 1 97.38 75 VAL B CA 1
ATOM 1426 C C . VAL B 1 75 ? -2.451 13.438 4.816 1 97.38 75 VAL B C 1
ATOM 1428 O O . VAL B 1 75 ? -1.682 14.266 4.316 1 97.38 75 VAL B O 1
ATOM 1431 N N . LYS B 1 76 ? -3.479 13.758 5.445 1 96.94 76 LYS B N 1
ATOM 1432 C CA . LYS B 1 76 ? -3.969 15.133 5.527 1 96.94 76 LYS B CA 1
ATOM 1433 C C . LYS B 1 76 ? -3.336 15.875 6.703 1 96.94 76 LYS B C 1
ATOM 1435 O O . LYS B 1 76 ? -3.021 17.062 6.598 1 96.94 76 LYS B O 1
ATOM 1440 N N . PHE B 1 77 ? -3.043 15.133 7.84 1 96.62 77 PHE B N 1
ATOM 1441 C CA . PHE B 1 77 ? -2.623 15.812 9.055 1 96.62 77 PHE B CA 1
ATOM 1442 C C . PHE B 1 77 ? -1.31 15.242 9.578 1 96.62 77 PHE B C 1
ATOM 1444 O O . PHE B 1 77 ? -1.047 14.047 9.43 1 96.62 77 PHE B O 1
ATOM 1451 N N . GLU B 1 78 ? -0.578 16.094 10.266 1 96.38 78 GLU B N 1
ATOM 1452 C CA . GLU B 1 78 ? 0.734 15.711 10.781 1 96.38 78 GLU B CA 1
ATOM 1453 C C . GLU B 1 78 ? 0.613 14.633 11.859 1 96.38 78 GLU B C 1
ATOM 1455 O O . GLU B 1 78 ? 1.516 13.812 12.023 1 96.38 78 GLU B O 1
ATOM 1460 N N . ASN B 1 79 ? -0.454 14.641 12.625 1 95.88 79 ASN B N 1
ATOM 1461 C CA . ASN B 1 79 ? -0.605 13.68 13.711 1 95.88 79 ASN B CA 1
ATOM 1462 C C . ASN B 1 79 ? -0.785 12.258 13.18 1 95.88 79 ASN B C 1
ATOM 1464 O O . ASN B 1 79 ? -0.788 11.297 13.945 1 95.88 79 ASN B O 1
ATOM 1468 N N . GLN B 1 80 ? -0.895 12.172 11.914 1 96.5 80 GLN B N 1
ATOM 1469 C CA . GLN B 1 80 ? -0.975 10.852 11.281 1 96.5 80 GLN B CA 1
ATOM 1470 C C . GLN B 1 80 ? 0.417 10.289 11.008 1 96.5 80 GLN B C 1
ATOM 1472 O O . GLN B 1 80 ? 0.556 9.125 10.633 1 96.5 80 GLN B O 1
ATOM 1477 N N . CYS B 1 81 ? 1.446 11.109 11.203 1 97.06 81 CYS B N 1
ATOM 1478 C CA . CYS B 1 81 ? 2.82 10.633 11.07 1 97.06 81 CYS B CA 1
ATOM 1479 C C . CYS B 1 81 ? 3.338 10.078 12.391 1 97.06 81 CYS B C 1
ATOM 1481 O O . CYS B 1 81 ? 2.908 10.516 13.461 1 97.06 81 CYS B O 1
ATOM 1483 N N . ASN B 1 82 ? 4.207 9.094 12.289 1 96.06 82 ASN B N 1
ATOM 1484 C CA . ASN B 1 82 ? 4.867 8.578 13.484 1 96.06 82 ASN B CA 1
ATOM 1485 C C . ASN B 1 82 ? 5.812 9.609 14.094 1 96.06 82 ASN B C 1
ATOM 1487 O O . ASN B 1 82 ? 6.184 10.578 13.438 1 96.06 82 ASN B O 1
ATOM 1491 N N . THR B 1 83 ? 6.152 9.25 15.328 1 94.56 83 THR B N 1
ATOM 1492 C CA . THR B 1 83 ? 7.074 10.148 16.016 1 94.56 83 THR B CA 1
ATOM 1493 C C . THR B 1 83 ? 8.367 10.312 15.234 1 94.56 83 THR B C 1
ATOM 1495 O O . THR B 1 83 ? 8.914 9.336 14.719 1 94.56 83 THR B O 1
ATOM 1498 N N . GLY B 1 84 ? 8.875 11.523 15.094 1 94.31 84 GLY B N 1
ATOM 1499 C CA . GLY B 1 84 ? 10.117 11.781 14.383 1 94.31 84 GLY B CA 1
ATOM 1500 C C . GLY B 1 84 ? 9.914 12.117 12.922 1 94.31 84 GLY B C 1
ATOM 1501 O O . GLY B 1 84 ? 10.844 12.555 12.234 1 94.31 84 GLY B O 1
ATOM 1502 N N . ASN B 1 85 ? 8.703 11.891 12.469 1 97.56 85 ASN B N 1
ATOM 1503 C CA . ASN B 1 85 ? 8.383 12.25 11.094 1 97.56 85 ASN B CA 1
ATOM 1504 C C . ASN B 1 85 ? 7.613 13.57 11.031 1 97.56 85 ASN B C 1
ATOM 1506 O O . ASN B 1 85 ? 6.988 13.977 12.016 1 97.56 85 ASN B O 1
ATOM 1510 N N . GLN B 1 86 ? 7.703 14.227 9.914 1 97.38 86 GLN B N 1
ATOM 1511 C CA . GLN B 1 86 ? 6.965 15.469 9.664 1 97.38 86 GLN B CA 1
ATOM 1512 C C . GLN B 1 86 ? 6.191 15.391 8.352 1 97.38 86 GLN B C 1
ATOM 1514 O O . GLN B 1 86 ? 6.594 14.68 7.426 1 97.38 86 GLN B O 1
ATOM 1519 N N . LEU B 1 87 ? 5.113 16.094 8.367 1 98.38 87 LEU B N 1
ATOM 1520 C CA . LEU B 1 87 ? 4.293 16.156 7.16 1 98.38 87 LEU B CA 1
ATOM 1521 C C . LEU B 1 87 ? 4.906 17.125 6.145 1 98.38 87 LEU B C 1
ATOM 1523 O O . LEU B 1 87 ? 5.137 18.297 6.449 1 98.38 87 LEU B O 1
ATOM 1527 N N . THR B 1 88 ? 5.277 16.656 4.969 1 98.38 88 THR B N 1
ATOM 1528 C CA . THR B 1 88 ? 5.957 17.438 3.945 1 98.38 88 THR B CA 1
ATOM 1529 C C . THR B 1 88 ? 5.371 17.156 2.566 1 98.38 88 THR B C 1
ATOM 1531 O O . THR B 1 88 ? 5.105 15.992 2.229 1 98.38 88 THR B O 1
ATOM 1534 N N . PRO B 1 89 ? 5.094 18.172 1.774 1 98.38 89 PRO B N 1
ATOM 1535 C CA . PRO B 1 89 ? 4.688 17.906 0.393 1 98.38 89 PRO B CA 1
ATOM 1536 C C . PRO B 1 89 ? 5.785 17.219 -0.424 1 98.38 89 PRO B C 1
ATOM 1538 O O . PRO B 1 89 ? 6.934 17.672 -0.409 1 98.38 89 PRO B O 1
ATOM 1541 N N . LYS B 1 90 ? 5.496 16.156 -1.032 1 98.25 90 LYS B N 1
ATOM 1542 C CA . LYS B 1 90 ? 6.398 15.453 -1.944 1 98.25 90 LYS B CA 1
ATOM 1543 C C . LYS B 1 90 ? 5.746 15.234 -3.305 1 98.25 90 LYS B C 1
ATOM 1545 O O . LYS B 1 90 ? 4.52 15.125 -3.4 1 98.25 90 LYS B O 1
ATOM 1550 N N . LEU B 1 91 ? 6.609 15.18 -4.309 1 97.75 91 LEU B N 1
ATOM 1551 C CA . LEU B 1 91 ? 6.133 14.867 -5.648 1 97.75 91 LEU B CA 1
ATOM 1552 C C . LEU B 1 91 ? 5.523 13.469 -5.695 1 97.75 91 LEU B C 1
ATOM 1554 O O . LEU B 1 91 ? 6.102 12.516 -5.164 1 97.75 91 LEU B O 1
ATOM 1558 N N . VAL B 1 92 ? 4.312 13.367 -6.328 1 97.31 92 VAL B N 1
ATOM 1559 C CA . VAL B 1 92 ? 3.625 12.086 -6.457 1 97.31 92 VAL B CA 1
ATOM 1560 C C . VAL B 1 92 ? 4.168 11.328 -7.664 1 97.31 92 VAL B C 1
ATOM 1562 O O . VAL B 1 92 ? 4.129 11.828 -8.789 1 97.31 92 VAL B O 1
ATOM 1565 N N . PRO B 1 93 ? 4.688 10.125 -7.398 1 95.75 93 PRO B N 1
ATOM 1566 C CA . PRO B 1 93 ? 5.156 9.367 -8.555 1 95.75 93 PRO B CA 1
ATOM 1567 C C . PRO B 1 93 ? 4.059 9.133 -9.594 1 95.75 93 PRO B C 1
ATOM 1569 O O . PRO B 1 93 ? 2.936 8.766 -9.242 1 95.75 93 PRO B O 1
ATOM 1572 N N . GLY B 1 94 ? 4.352 9.367 -10.859 1 93.25 94 GLY B N 1
ATOM 1573 C CA . GLY B 1 94 ? 3.422 9.07 -11.938 1 93.25 94 GLY B CA 1
ATOM 1574 C C . GLY B 1 94 ? 2.479 10.219 -12.25 1 93.25 94 GLY B C 1
ATOM 1575 O O . GLY B 1 94 ? 1.722 10.156 -13.219 1 93.25 94 GLY B O 1
ATOM 1576 N N . LEU B 1 95 ? 2.486 11.188 -11.359 1 94.56 95 LEU B N 1
ATOM 1577 C CA . LEU B 1 95 ? 1.651 12.359 -11.625 1 94.56 95 LEU B CA 1
ATOM 1578 C C . LEU B 1 95 ? 2.506 13.609 -11.789 1 94.56 95 LEU B C 1
ATOM 1580 O O . LEU B 1 95 ? 3.309 13.938 -10.914 1 94.56 95 LEU B O 1
ATOM 1584 N N . GLU B 1 96 ? 2.361 14.258 -12.93 1 94.19 96 GLU B N 1
ATOM 1585 C CA . GLU B 1 96 ? 3.172 15.438 -13.203 1 94.19 96 GLU B CA 1
ATOM 1586 C C . GLU B 1 96 ? 2.709 16.625 -12.367 1 94.19 96 GLU B C 1
ATOM 1588 O O . GLU B 1 96 ? 1.51 16.891 -12.258 1 94.19 96 GLU B O 1
ATOM 1593 N N . ASN B 1 97 ? 3.723 17.344 -11.727 1 96.81 97 ASN B N 1
ATOM 1594 C CA . ASN B 1 97 ? 3.492 18.594 -11.016 1 96.81 97 ASN B CA 1
ATOM 1595 C C . ASN B 1 97 ? 2.443 18.422 -9.922 1 96.81 97 ASN B C 1
ATOM 1597 O O . ASN B 1 97 ? 1.56 19.281 -9.773 1 96.81 97 ASN B O 1
ATOM 1601 N N . CYS B 1 98 ? 2.418 17.297 -9.344 1 98.38 98 CYS B N 1
ATOM 1602 C CA . CYS B 1 98 ? 1.495 17.016 -8.25 1 98.38 98 CYS B CA 1
ATOM 1603 C C . CYS B 1 98 ? 2.25 16.781 -6.945 1 98.38 98 CYS B C 1
ATOM 1605 O O . CYS B 1 98 ? 3.053 15.859 -6.848 1 98.38 98 CYS B O 1
ATOM 1607 N N . TYR B 1 99 ? 2.018 17.609 -5.957 1 98.25 99 TYR B N 1
ATOM 1608 C CA . TYR B 1 99 ? 2.613 17.469 -4.637 1 98.25 99 TYR B CA 1
ATOM 1609 C C . TYR B 1 99 ? 1.553 17.141 -3.59 1 98.25 99 TYR B C 1
ATOM 1611 O O . TYR B 1 99 ? 0.509 17.797 -3.533 1 98.25 99 TYR B O 1
ATOM 1619 N N . MET B 1 100 ? 1.804 16.172 -2.854 1 98.25 100 MET B N 1
ATOM 1620 C CA . MET B 1 100 ? 0.904 15.742 -1.784 1 98.25 100 MET B CA 1
ATOM 1621 C C . MET B 1 100 ? 1.65 15.633 -0.46 1 98.25 100 MET B C 1
ATOM 1623 O O . MET B 1 100 ? 2.824 15.25 -0.433 1 98.25 100 MET B O 1
ATOM 1627 N N . PRO B 1 101 ? 0.93 15.992 0.597 1 98.44 101 PRO B N 1
ATOM 1628 C CA . PRO B 1 101 ? 1.592 15.828 1.894 1 98.44 101 PRO B CA 1
ATOM 1629 C C . PRO B 1 101 ? 1.764 14.367 2.289 1 98.44 101 PRO B C 1
ATOM 1631 O O . PRO B 1 101 ? 0.814 13.586 2.199 1 98.44 101 PRO B O 1
ATOM 1634 N N . THR B 1 102 ? 2.998 13.992 2.691 1 98.5 102 THR B N 1
ATOM 1635 C CA . THR B 1 102 ? 3.336 12.672 3.197 1 98.5 102 THR B CA 1
ATOM 1636 C C . THR B 1 102 ? 4.359 12.766 4.324 1 98.5 102 THR B C 1
ATOM 1638 O O . THR B 1 102 ? 4.98 13.812 4.52 1 98.5 102 THR B O 1
ATOM 1641 N N . CYS B 1 103 ? 4.371 11.727 5.086 1 98.44 103 CYS B N 1
ATOM 1642 C CA . CYS B 1 103 ? 5.281 11.719 6.227 1 98.44 103 CYS B CA 1
ATOM 1643 C C . CYS B 1 103 ? 6.723 11.516 5.773 1 98.44 103 CYS B C 1
ATOM 1645 O O . CYS B 1 103 ? 7.008 10.625 4.977 1 98.44 103 CYS B O 1
ATOM 1647 N N . VAL B 1 104 ? 7.672 12.352 6.293 1 98.06 104 VAL B N 1
ATOM 1648 C CA . VAL B 1 104 ? 9.094 12.25 5.973 1 98.06 104 VAL B CA 1
ATOM 1649 C C . VAL B 1 104 ? 9.914 12.25 7.258 1 98.06 104 VAL B C 1
ATOM 1651 O O . VAL B 1 104 ? 9.5 12.82 8.266 1 98.06 104 VAL B O 1
ATOM 1654 N N . ASP B 1 105 ? 11.016 11.531 7.188 1 96.94 105 ASP B N 1
ATOM 1655 C CA . ASP B 1 105 ? 11.859 11.508 8.375 1 96.94 105 ASP B CA 1
ATOM 1656 C C . ASP B 1 105 ? 12.75 12.75 8.438 1 96.94 105 ASP B C 1
ATOM 1658 O O . ASP B 1 105 ? 12.578 13.688 7.656 1 96.94 105 ASP B O 1
ATOM 1662 N N . GLY B 1 106 ? 13.672 12.812 9.477 1 95.12 106 GLY B N 1
ATOM 1663 C CA . GLY B 1 106 ? 14.516 13.977 9.695 1 95.12 106 GLY B CA 1
ATOM 1664 C C . GLY B 1 106 ? 15.469 14.25 8.547 1 95.12 106 GLY B C 1
ATOM 1665 O O . GLY B 1 106 ? 15.969 15.367 8.406 1 95.12 106 GLY B O 1
ATOM 1666 N N . GLU B 1 107 ? 15.758 13.312 7.707 1 95.06 107 GLU B N 1
ATOM 1667 C CA . GLU B 1 107 ? 16.656 13.445 6.566 1 95.06 107 GLU B CA 1
ATOM 1668 C C . GLU B 1 107 ? 15.883 13.781 5.293 1 95.06 107 GLU B C 1
ATOM 1670 O O . GLU B 1 107 ? 16.469 13.883 4.211 1 95.06 107 GLU B O 1
ATOM 1675 N N . GLY B 1 108 ? 14.594 13.898 5.391 1 95.38 108 GLY B N 1
ATOM 1676 C CA . GLY B 1 108 ? 13.758 14.258 4.254 1 95.38 108 GLY B CA 1
ATOM 1677 C C . GLY B 1 108 ? 13.328 13.055 3.432 1 95.38 108 GLY B C 1
ATOM 1678 O O . GLY B 1 108 ? 12.766 13.211 2.348 1 95.38 108 GLY B O 1
ATOM 1679 N N . ARG B 1 109 ? 13.562 11.805 3.967 1 94.44 109 ARG B N 1
ATOM 1680 C CA . ARG B 1 109 ? 13.172 10.594 3.256 1 94.44 109 ARG B CA 1
ATOM 1681 C C . ARG B 1 109 ? 11.734 10.211 3.584 1 94.44 109 ARG B C 1
ATOM 1683 O O . ARG B 1 109 ? 11.305 10.32 4.734 1 94.44 109 ARG B O 1
ATOM 1690 N N . ASP B 1 110 ? 11.055 9.758 2.543 1 96.12 110 ASP B N 1
ATOM 1691 C CA . ASP B 1 110 ? 9.688 9.281 2.771 1 96.12 110 ASP B CA 1
ATOM 1692 C C . ASP B 1 110 ? 9.625 7.754 2.725 1 96.12 110 ASP B C 1
ATOM 1694 O O . ASP B 1 110 ? 10.625 7.078 2.977 1 96.12 110 ASP B O 1
ATOM 1698 N N . GLN B 1 111 ? 8.461 7.141 2.504 1 92.94 111 GLN B N 1
ATOM 1699 C CA . GLN B 1 111 ? 8.25 5.699 2.561 1 92.94 111 GLN B CA 1
ATOM 1700 C C . GLN B 1 111 ? 8.961 4.996 1.408 1 92.94 111 GLN B C 1
ATOM 1702 O O . GLN B 1 111 ? 9.094 3.77 1.408 1 92.94 111 GLN B O 1
ATOM 1707 N N . SER B 1 112 ? 9.406 5.75 0.36 1 85.94 112 SER B N 1
ATOM 1708 C CA . SER B 1 112 ? 10.008 5.152 -0.829 1 85.94 112 SER B CA 1
ATOM 1709 C C . SER B 1 112 ? 11.523 5.055 -0.7 1 85.94 112 SER B C 1
ATOM 1711 O O . SER B 1 112 ? 12.133 5.82 0.048 1 85.94 112 SER B O 1
#

Foldseek 3Di:
DPPPPPPPPPPPPCVVPPPPPPVPPPPCPPPCCPCLLVQCLALVSVVVNCVVVQKDWDWDADPVHRVDIDTDMFGDDQVVEDPQWGWDWDDDPPYPPHTTTATAHPVRHGPD/DDDDDPPPPPPPPCPVPPPPPPPVCPVCCPPCCPCLLVQCLALRSVVVNCVVVQKDWDWDADPVHRVDIDTDMFGDDQVVEDPQWGWDWDDDPPYPPHTTTATAHPVRHGPD

Nearest PDB structures (foldseek):
  6dhx-assembly2_B  TM=4.439E-01  e=7.887E+00  Streptococcus intermedius B196
  5cl1-assembly1_B  TM=2.643E-01  e=3.378E+00  Escherichia coli O157:H7
  7pkq-assembly1_q  TM=2.207E-01  e=6.486E+00  Chlamydomonas reinhardtii
  6dhx-assembly2_B  TM=4.441E-01  e=8.423E+00  Streptococcus intermedius B196
  5cl1-assembly1_B  TM=2.641E-01  e=4.734E+00  Escherichia coli O157:H7

Organism: NCBI:txid484088

Radius of gyration: 29.44 Å; Cα contacts (8 Å, |Δi|>4): 343; chains: 2; bounding box: 104×53×44 Å